Protein AF-A0A2H6N6T6-F1 (afdb_monomer)

Organism: NCBI:txid3147026

Radius of gyration: 21.43 Å; Cα contacts (8 Å, |Δi|>4): 288; chains: 1; bounding box: 44×94×44 Å

Nearest PDB structures (foldseek):
  3sc0-assembly1_A  TM=9.846E-01  e=3.128E-28  Homo sapiens
  3sby-assembly2_B  TM=9.585E-01  e=9.375E-25  Homo sapiens
  3sby-assembly1_A  TM=9.530E-01  e=3.076E-24  Homo sapiens
  5ujc-assembly1_A  TM=8.439E-01  e=5.105E-18  Caenorhabditis elegans
  8uc3-assembly1_B  TM=4.692E-01  e=3.533E-01  Streptomyces noursei ATCC 11455

Solvent-accessible surface area (backbone atoms only — not comparable to full-atom values): 12124 Å² total; per-residue (Å²): 132,90,82,87,78,90,82,78,81,80,79,76,80,73,76,84,71,79,52,74,62,57,52,48,52,53,49,51,51,48,58,54,39,76,76,28,56,84,29,24,40,51,76,32,67,34,43,46,36,61,48,33,74,80,46,60,79,95,69,45,72,96,63,59,43,39,20,37,30,30,39,34,30,38,39,70,53,18,53,68,53,37,40,52,55,40,63,76,75,50,86,76,61,92,89,53,61,70,65,61,53,42,51,51,52,58,54,47,53,53,50,68,77,38,69,94,48,69,68,51,77,45,50,57,86,40,62,41,98,86,71,43,58,74,58,64,56,60,56,45,34,24,56,25,23,61,18,27,61,50,39,63,91,77,45,83,86,68,90,66,78,90,61,90,68,79,61,48,55,35,30,79,90,48,44,72,53,54,45,72,47,32,39,45,32,26,79,87,42,69,44,87,81,68,76,82,48,78,33,58,85,78,129

Foldseek 3Di:
DDDDDDPPDPPPPPPDDDDPLSVVVVVLLVLLCVLPVQQQKDKFKDFLLLLQVVDDPVQRDPADRQWIKIWMKGFLSNCVRQQVVCVVPDDDDPVDDSVLVSLVVSVVVSCVSPVVFDKDKAWQPDADPVRHRNHDQQSNCQQSQQWPKDDPVNDPPDPPPPDDDHIATQGQVHGNRMGTTIMITGRPRGHPPDDTDGHDPRD

Mean predicted aligned error: 7.1 Å

Sequence (203 aa):
EYMGARLENYISHRTWRPSTMELHVVHLERKIQDLLENLGFEIYPFKVGWYNEVLPPTLHLRYSDDTLAFVVLSIPAMFDKAFKPFLKKQLLKKIHDPVDQCISYHLSLIRESLVDQKMDIMHDYEILPNRKPKFLAQTAAHVAGATYLYQRKDVHQDSWGEKKIYGVCIHPSYGGWFAIRALLLFPDVKVPFLLQKSPIDCV

Structure (mmCIF, N/CA/C/O backbone):
data_AF-A0A2H6N6T6-F1
#
_entry.id   AF-A0A2H6N6T6-F1
#
loop_
_atom_site.group_PDB
_atom_site.id
_atom_site.type_symbol
_atom_site.label_atom_id
_atom_site.label_alt_id
_atom_site.label_comp_id
_atom_site.label_asym_id
_atom_site.label_entity_id
_atom_site.label_seq_id
_atom_site.pdbx_PDB_ins_code
_atom_site.Cartn_x
_atom_site.Cartn_y
_atom_site.Cartn_z
_atom_site.occupancy
_atom_site.B_iso_or_equiv
_atom_site.auth_seq_id
_atom_site.auth_comp_id
_atom_site.auth_asym_id
_atom_site.auth_atom_id
_atom_site.pdbx_PDB_model_num
ATOM 1 N N . GLU A 1 1 ? -15.852 -67.941 -3.588 1.00 38.97 1 GLU A N 1
ATOM 2 C CA . GLU A 1 1 ? -14.806 -67.563 -2.619 1.00 38.97 1 GLU A CA 1
ATOM 3 C C . GLU A 1 1 ? -13.945 -66.466 -3.221 1.00 38.97 1 GLU A C 1
ATOM 5 O O . GLU A 1 1 ? -13.507 -66.659 -4.344 1.00 38.97 1 GLU A O 1
ATOM 10 N N . TYR A 1 2 ? -13.755 -65.369 -2.468 1.00 30.56 2 TYR A N 1
ATOM 11 C CA . TYR A 1 2 ? -12.800 -64.258 -2.676 1.00 30.56 2 TYR A CA 1
ATOM 12 C C . TYR A 1 2 ? -12.955 -63.429 -3.978 1.00 30.56 2 TYR A C 1
ATOM 14 O O . TYR A 1 2 ? -13.066 -63.974 -5.059 1.00 30.56 2 TYR A O 1
ATOM 22 N N . MET A 1 3 ? -12.921 -62.095 -4.020 1.00 34.94 3 MET A N 1
ATOM 23 C CA . MET A 1 3 ? -12.800 -61.012 -3.040 1.00 34.94 3 MET A CA 1
ATOM 24 C C . MET A 1 3 ? -12.983 -59.681 -3.816 1.00 34.94 3 MET A C 1
ATOM 26 O O . MET A 1 3 ? -12.646 -59.625 -4.996 1.00 34.94 3 MET A O 1
ATOM 30 N N . GLY A 1 4 ? -13.399 -58.601 -3.145 1.00 29.92 4 GLY A N 1
ATOM 31 C CA . GLY A 1 4 ? -13.273 -57.217 -3.639 1.00 29.92 4 GLY A CA 1
ATOM 32 C C . GLY A 1 4 ? -14.600 -56.575 -4.059 1.00 29.92 4 GLY A C 1
ATOM 33 O O . GLY A 1 4 ? -15.377 -57.169 -4.786 1.00 29.92 4 GLY A O 1
ATOM 34 N N . ALA A 1 5 ? -14.955 -55.356 -3.675 1.00 34.41 5 ALA A N 1
ATOM 35 C CA . ALA A 1 5 ? -14.370 -54.376 -2.771 1.00 34.41 5 ALA A CA 1
ATOM 36 C C . ALA A 1 5 ? -15.487 -53.346 -2.515 1.00 34.41 5 ALA A C 1
ATOM 38 O O . ALA A 1 5 ? -16.152 -52.899 -3.448 1.00 34.41 5 ALA A O 1
ATOM 39 N N . ARG A 1 6 ? -15.713 -53.007 -1.243 1.00 39.50 6 ARG A N 1
ATOM 40 C CA . ARG A 1 6 ? -16.630 -51.954 -0.784 1.00 39.50 6 ARG A CA 1
ATOM 41 C C . ARG A 1 6 ? -16.206 -50.600 -1.365 1.00 39.50 6 ARG A C 1
ATOM 43 O O . ARG A 1 6 ? -15.116 -50.128 -1.060 1.00 39.50 6 ARG A O 1
ATOM 50 N N . LEU A 1 7 ? -17.086 -49.963 -2.131 1.00 34.12 7 LEU A N 1
ATOM 51 C CA . LEU A 1 7 ? -17.031 -48.536 -2.456 1.00 34.12 7 LEU A CA 1
ATOM 52 C C . LEU A 1 7 ? -18.051 -47.812 -1.568 1.00 34.12 7 LEU A C 1
ATOM 54 O O . LEU A 1 7 ? -19.157 -47.487 -1.988 1.00 34.12 7 LEU A O 1
ATOM 58 N N . GLU A 1 8 ? -17.691 -47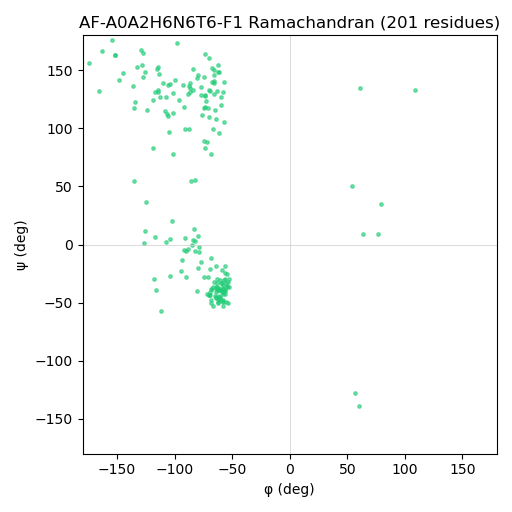.602 -0.302 1.00 33.84 8 GLU A N 1
ATOM 59 C CA . GLU A 1 8 ? -18.359 -46.605 0.537 1.00 33.84 8 GLU A CA 1
ATOM 60 C C . GLU A 1 8 ? -17.647 -45.267 0.298 1.00 33.84 8 GLU A C 1
ATOM 62 O O . GLU A 1 8 ? -16.553 -45.007 0.799 1.00 33.84 8 GLU A O 1
ATOM 67 N N . ASN A 1 9 ? -18.267 -44.441 -0.547 1.00 33.59 9 ASN A N 1
ATOM 68 C CA . ASN A 1 9 ? -17.878 -43.060 -0.802 1.00 33.59 9 ASN A CA 1
ATOM 69 C C . ASN A 1 9 ? -17.988 -42.239 0.492 1.00 33.59 9 ASN A C 1
ATOM 71 O O . ASN A 1 9 ? -19.050 -41.715 0.824 1.00 33.59 9 ASN A O 1
ATOM 75 N N . TYR A 1 10 ? -16.873 -42.085 1.205 1.00 33.44 10 TYR A N 1
ATOM 76 C CA . TYR A 1 10 ? -16.707 -41.060 2.232 1.00 33.44 10 TYR A CA 1
ATOM 77 C C . TYR A 1 10 ? -16.544 -39.691 1.561 1.00 33.44 10 TYR A C 1
ATOM 79 O O . TYR A 1 10 ? -15.438 -39.183 1.380 1.00 33.44 10 TYR A O 1
ATOM 87 N N . ILE A 1 11 ? -17.664 -39.061 1.206 1.00 40.03 11 ILE A N 1
ATOM 88 C CA . ILE A 1 11 ? -17.692 -37.617 0.969 1.00 40.03 11 ILE A CA 1
ATOM 89 C C . ILE A 1 11 ? -17.638 -36.945 2.343 1.00 40.03 11 ILE A C 1
ATOM 91 O O . ILE A 1 11 ? -18.649 -36.690 2.994 1.00 40.03 11 ILE A O 1
ATOM 95 N N . SER A 1 12 ? -16.417 -36.696 2.815 1.00 35.94 12 SER A N 1
ATOM 96 C CA . SER A 1 12 ? -16.163 -35.831 3.963 1.00 35.94 12 SER A CA 1
ATOM 97 C C . SER A 1 12 ? -16.412 -34.384 3.542 1.00 35.94 12 SER A C 1
ATOM 99 O O . SER A 1 12 ? -15.509 -33.676 3.097 1.00 35.94 12 SER A O 1
ATOM 101 N N . HIS A 1 13 ? -17.659 -33.931 3.671 1.00 38.81 13 HIS A N 1
ATOM 102 C CA . HIS A 1 13 ? -17.982 -32.509 3.698 1.00 38.81 13 HIS A CA 1
ATOM 103 C C . HIS A 1 13 ? -17.424 -31.901 4.993 1.00 38.81 13 HIS A C 1
ATOM 105 O O . HIS A 1 13 ? -18.148 -31.661 5.959 1.00 38.81 13 HIS A O 1
ATOM 111 N N . ARG A 1 14 ? -16.111 -31.646 5.034 1.00 39.22 14 ARG A N 1
ATOM 112 C CA . ARG A 1 14 ? -15.538 -30.720 6.013 1.00 39.22 14 ARG A CA 1
ATOM 113 C C . ARG A 1 14 ? -16.049 -29.328 5.672 1.00 39.22 14 ARG A C 1
ATOM 115 O O . ARG A 1 14 ? -15.523 -28.657 4.791 1.00 39.22 14 ARG A O 1
ATOM 122 N N . THR A 1 15 ? -17.075 -28.889 6.387 1.00 40.66 15 THR A N 1
ATOM 123 C CA . THR A 1 15 ? -17.428 -27.475 6.481 1.00 40.66 15 THR A CA 1
ATOM 124 C C . THR A 1 15 ? -16.207 -26.727 7.016 1.00 40.66 15 THR A C 1
ATOM 126 O O . THR A 1 15 ? -15.870 -26.862 8.195 1.00 40.66 15 THR A O 1
ATOM 129 N N . TRP A 1 16 ? -15.507 -25.996 6.149 1.00 45.41 16 TRP A N 1
ATOM 130 C CA . TRP A 1 16 ? -14.432 -25.095 6.549 1.00 45.41 16 TRP A CA 1
ATOM 131 C C . TRP A 1 16 ? -15.050 -23.998 7.418 1.00 45.41 16 TRP A C 1
ATOM 133 O O . TRP A 1 16 ? -15.830 -23.178 6.938 1.00 45.41 16 TRP A O 1
ATOM 143 N N . ARG A 1 17 ? -14.783 -24.045 8.726 1.00 50.00 17 ARG A N 1
ATOM 144 C CA . ARG A 1 17 ? -15.093 -22.942 9.634 1.00 50.00 17 ARG A CA 1
ATOM 145 C C . ARG A 1 17 ? -13.843 -22.069 9.699 1.00 50.00 17 ARG A C 1
ATOM 147 O O . ARG A 1 17 ? -12.813 -22.592 10.129 1.00 50.00 17 ARG A O 1
ATOM 154 N N . PRO A 1 18 ? -13.917 -20.794 9.286 1.00 60.38 18 PRO A N 1
ATOM 155 C CA . PRO A 1 18 ? -12.797 -19.883 9.435 1.00 60.38 18 PRO A CA 1
ATOM 156 C C . PRO A 1 18 ? -12.397 -19.805 10.908 1.00 60.38 18 PRO A C 1
ATOM 158 O O . PRO A 1 18 ? -13.253 -19.793 11.800 1.00 60.38 18 PRO A O 1
ATOM 161 N N . SER A 1 19 ? -11.098 -19.770 11.172 1.00 68.88 19 SER A N 1
ATOM 162 C CA . SER A 1 19 ? -10.588 -19.535 12.521 1.00 68.88 19 SER A CA 1
ATOM 163 C C . SER A 1 19 ? -11.008 -18.142 13.023 1.00 68.88 19 SER A C 1
ATOM 165 O O . SER A 1 19 ? -11.218 -17.221 12.233 1.00 68.88 19 SER A O 1
ATOM 167 N N . THR A 1 20 ? -11.093 -17.943 14.344 1.00 72.38 20 THR A N 1
ATOM 168 C CA . THR A 1 20 ? -11.395 -16.624 14.949 1.00 72.38 20 THR A CA 1
ATOM 169 C C . THR A 1 20 ? -10.450 -15.524 14.450 1.00 72.38 20 THR A C 1
ATOM 171 O O . THR A 1 20 ? -10.851 -14.375 14.293 1.00 72.38 20 THR A O 1
ATOM 174 N N . MET A 1 21 ? -9.201 -15.890 14.159 1.00 69.06 21 MET A N 1
ATOM 175 C CA . MET A 1 21 ? -8.177 -14.994 13.630 1.00 69.06 21 MET A CA 1
ATOM 176 C C . MET A 1 21 ? -8.465 -14.572 12.183 1.00 69.06 21 MET A C 1
ATOM 178 O O . MET A 1 21 ? -8.374 -13.390 11.873 1.00 69.06 21 MET A O 1
ATOM 182 N N . GLU A 1 22 ? -8.878 -15.496 11.310 1.00 74.69 22 GLU A N 1
ATOM 183 C CA . GLU A 1 22 ? -9.298 -15.163 9.938 1.00 74.69 22 GLU A CA 1
ATOM 184 C C . GLU A 1 22 ? -10.543 -14.267 9.937 1.00 74.69 22 GLU A C 1
ATOM 186 O O . GLU A 1 22 ? -10.606 -13.301 9.179 1.00 74.69 22 GLU A O 1
ATOM 191 N N . LEU A 1 23 ? -11.499 -14.522 10.838 1.00 81.12 23 LEU A N 1
ATOM 192 C CA . LEU A 1 23 ? -12.675 -13.662 11.013 1.00 81.12 23 LEU A CA 1
ATOM 193 C C . LEU A 1 23 ? -12.296 -12.251 11.478 1.00 81.12 23 LEU A C 1
ATOM 195 O O . LEU A 1 23 ? -12.896 -11.281 11.016 1.00 81.12 23 LEU A O 1
ATOM 199 N N . HIS A 1 24 ? -11.296 -12.123 12.356 1.00 86.81 24 HIS A N 1
ATOM 200 C CA . HIS A 1 24 ? -10.795 -10.823 12.811 1.00 86.81 24 HIS A CA 1
ATOM 201 C C . HIS A 1 24 ? -10.175 -10.016 11.667 1.00 86.81 24 HIS A C 1
ATOM 203 O O . HIS A 1 24 ? -10.490 -8.840 11.512 1.00 86.81 24 HIS A O 1
ATOM 209 N N . VAL A 1 25 ? -9.352 -10.647 10.824 1.00 86.56 25 VAL A N 1
ATOM 210 C CA . VAL A 1 25 ? -8.728 -9.990 9.660 1.00 86.56 25 VAL A CA 1
ATOM 211 C C . VAL A 1 25 ? -9.781 -9.516 8.665 1.00 86.56 25 VAL A C 1
ATOM 213 O O . VAL A 1 25 ? -9.745 -8.358 8.264 1.00 86.56 25 VAL A O 1
ATOM 216 N N . VAL A 1 26 ? -10.749 -10.372 8.323 1.00 90.75 26 VAL A N 1
ATOM 217 C CA . VAL A 1 26 ? -11.859 -10.016 7.421 1.00 90.75 26 VAL A CA 1
ATOM 218 C C . VAL A 1 26 ? -12.679 -8.859 7.993 1.00 90.75 26 VAL A C 1
ATOM 220 O O . VAL A 1 26 ? -13.102 -7.967 7.262 1.00 90.75 26 VAL A O 1
ATOM 223 N N . HIS A 1 27 ? -12.898 -8.842 9.309 1.00 92.25 27 HIS A N 1
ATOM 224 C CA . HIS A 1 27 ? -13.617 -7.755 9.966 1.00 92.25 27 HIS A CA 1
ATOM 225 C C . HIS A 1 27 ? -12.834 -6.439 9.965 1.00 92.25 27 HIS A C 1
ATOM 227 O O . HIS A 1 27 ? -13.429 -5.389 9.725 1.00 92.25 27 HIS A O 1
ATOM 233 N N . LEU A 1 28 ? -11.519 -6.482 10.202 1.00 94.44 28 LEU A N 1
ATOM 234 C CA . LEU A 1 28 ? -10.646 -5.311 10.088 1.00 94.44 28 LEU A CA 1
ATOM 235 C C . LEU A 1 28 ? -10.625 -4.773 8.661 1.00 94.44 28 LEU A C 1
ATOM 237 O O . LEU A 1 28 ? -10.855 -3.584 8.463 1.00 94.44 28 LEU A O 1
ATOM 241 N N . GLU A 1 29 ? -10.398 -5.645 7.681 1.00 95.44 29 GLU A N 1
ATOM 242 C CA . GLU A 1 29 ? -10.384 -5.287 6.265 1.00 95.44 29 GLU A CA 1
ATOM 243 C C . GLU A 1 29 ? -11.697 -4.615 5.863 1.00 95.44 29 GLU A C 1
ATOM 245 O O . GLU A 1 29 ? -11.669 -3.506 5.336 1.00 95.44 29 GLU A O 1
ATOM 250 N N . ARG A 1 30 ? -12.841 -5.220 6.209 1.00 95.44 30 ARG A N 1
ATOM 251 C CA . ARG A 1 30 ? -14.160 -4.652 5.915 1.00 95.44 30 ARG A CA 1
ATOM 252 C C . ARG A 1 30 ? -14.365 -3.293 6.577 1.00 95.44 30 ARG A C 1
ATOM 254 O O . ARG A 1 30 ? -14.785 -2.362 5.909 1.00 95.44 30 ARG A O 1
ATOM 261 N N . LYS A 1 31 ? -14.013 -3.134 7.857 1.00 95.56 31 LYS A N 1
ATOM 262 C CA . LYS A 1 31 ? -14.116 -1.831 8.538 1.00 95.56 31 LYS A CA 1
ATOM 263 C C . LYS A 1 31 ? -13.292 -0.742 7.849 1.00 95.56 31 LYS A C 1
ATOM 265 O O . LYS A 1 31 ? -13.741 0.397 7.761 1.00 95.56 31 LYS A O 1
ATOM 270 N N . ILE A 1 32 ? -12.084 -1.076 7.395 1.00 96.88 32 ILE A N 1
ATOM 271 C CA . ILE A 1 32 ? -11.224 -0.130 6.678 1.00 96.88 32 ILE A CA 1
ATOM 272 C C . ILE A 1 32 ? -11.822 0.170 5.295 1.00 96.88 32 ILE A C 1
ATOM 274 O O . ILE A 1 32 ? -11.878 1.334 4.904 1.00 96.88 32 ILE A O 1
ATOM 278 N N . GLN A 1 33 ? -12.298 -0.854 4.579 1.00 95.56 33 GLN A N 1
ATOM 279 C CA . GLN A 1 33 ? -12.955 -0.717 3.277 1.00 95.56 33 GLN A CA 1
ATOM 280 C C . GLN A 1 33 ? -14.195 0.171 3.363 1.00 95.56 33 GLN A C 1
ATOM 282 O O . GLN A 1 33 ? -14.267 1.130 2.606 1.00 95.56 33 GLN A O 1
ATOM 287 N N . ASP A 1 34 ? -15.095 -0.051 4.322 1.00 94.88 34 ASP A N 1
ATOM 288 C CA . ASP A 1 34 ? -16.335 0.721 4.493 1.00 94.88 34 ASP A CA 1
ATOM 289 C C . ASP A 1 34 ? -16.069 2.237 4.630 1.00 94.88 34 ASP A C 1
ATOM 291 O O . ASP A 1 34 ? -16.850 3.071 4.166 1.00 94.88 34 ASP A O 1
ATOM 295 N N . LEU A 1 35 ? -14.941 2.617 5.241 1.00 95.06 35 LEU A N 1
ATOM 296 C CA . LEU A 1 35 ? -14.533 4.018 5.397 1.00 95.06 35 LEU A CA 1
ATOM 297 C C . LEU A 1 35 ? -13.905 4.625 4.137 1.00 95.06 35 LEU A C 1
ATOM 299 O O . LEU A 1 35 ? -13.835 5.850 4.023 1.00 95.06 35 LEU A O 1
ATOM 303 N N . LEU A 1 36 ? -13.419 3.795 3.217 1.00 94.12 36 LEU A N 1
ATOM 304 C CA . LEU A 1 36 ? -12.534 4.184 2.120 1.00 94.12 36 LEU A CA 1
ATOM 305 C C . LEU A 1 36 ? -13.118 3.943 0.719 1.00 94.12 36 LEU A C 1
ATOM 307 O O . LEU A 1 36 ? -12.790 4.689 -0.208 1.00 94.12 36 LEU A O 1
ATOM 311 N N . GLU A 1 37 ? -13.989 2.949 0.545 1.00 84.56 37 GLU A N 1
ATOM 312 C CA . GLU A 1 37 ? -14.448 2.446 -0.759 1.00 84.56 37 GLU A CA 1
ATOM 313 C C . GLU A 1 37 ? -15.105 3.540 -1.616 1.00 84.56 37 GLU A C 1
ATOM 315 O O . GLU A 1 37 ? 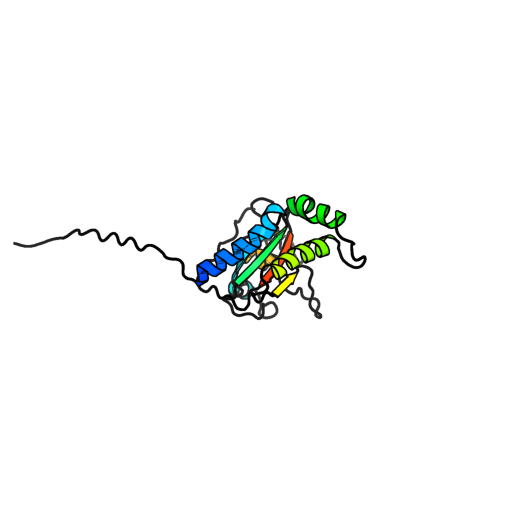-14.827 3.697 -2.807 1.00 84.56 37 GLU A O 1
ATOM 320 N N . ASN A 1 38 ? -15.906 4.398 -0.985 1.00 93.69 38 ASN A N 1
ATOM 321 C CA . ASN A 1 38 ? -16.638 5.463 -1.663 1.00 93.69 38 ASN A CA 1
ATOM 322 C C . ASN A 1 38 ? -15.798 6.727 -1.859 1.00 93.69 38 ASN A C 1
ATOM 324 O O . ASN A 1 38 ? -16.266 7.696 -2.455 1.00 93.69 38 ASN A O 1
ATOM 328 N N . LEU A 1 39 ? -14.550 6.717 -1.396 1.00 97.31 39 LEU A N 1
ATOM 329 C CA . LEU A 1 39 ? -13.634 7.849 -1.430 1.00 97.31 39 LEU A CA 1
ATOM 330 C C . LEU A 1 39 ? -12.512 7.678 -2.457 1.00 97.31 39 LEU A C 1
ATOM 332 O O . LEU A 1 39 ? -11.680 8.567 -2.575 1.00 97.31 39 LEU A O 1
ATOM 336 N N . GLY A 1 40 ? -12.500 6.588 -3.231 1.00 97.88 40 GLY A N 1
ATOM 337 C CA . GLY A 1 40 ? -11.481 6.353 -4.257 1.00 97.88 40 GLY A CA 1
ATOM 338 C C . GLY A 1 40 ? -10.161 5.830 -3.694 1.00 97.88 40 GLY A C 1
ATOM 339 O O . GLY A 1 40 ? -9.095 6.153 -4.218 1.00 97.88 40 GLY A O 1
ATOM 340 N N . PHE A 1 41 ? -10.229 5.020 -2.644 1.00 98.38 41 PHE A N 1
ATOM 341 C CA . PHE A 1 41 ? -9.083 4.291 -2.121 1.00 98.38 41 PHE A CA 1
ATOM 342 C C . PHE A 1 41 ? -9.273 2.790 -2.296 1.00 98.38 41 PHE A C 1
ATOM 344 O O . PHE A 1 41 ? -10.395 2.291 -2.285 1.00 98.38 41 PHE A O 1
ATOM 351 N N . GLU A 1 42 ? -8.158 2.082 -2.400 1.00 98.12 42 GLU A N 1
ATOM 352 C CA . GLU A 1 42 ? -8.109 0.625 -2.354 1.00 98.12 42 GLU A CA 1
ATOM 353 C C . GLU A 1 42 ? -7.113 0.194 -1.279 1.00 98.12 42 GLU A C 1
ATOM 355 O O . GLU A 1 42 ? -6.122 0.888 -1.023 1.00 98.12 42 GLU A O 1
ATOM 360 N N . ILE A 1 43 ? -7.375 -0.947 -0.642 1.00 98.19 43 ILE A N 1
ATOM 361 C CA . ILE A 1 43 ? -6.478 -1.536 0.351 1.00 98.19 43 ILE A CA 1
ATOM 362 C C . ILE A 1 43 ? -6.188 -2.986 -0.002 1.00 98.19 43 ILE A C 1
ATOM 364 O O . ILE A 1 43 ? -7.073 -3.700 -0.469 1.00 98.19 43 ILE A O 1
ATOM 368 N N . TYR A 1 44 ? -4.959 -3.423 0.261 1.00 98.00 44 TYR A N 1
ATOM 369 C CA . TYR A 1 44 ? -4.537 -4.794 -0.008 1.00 98.00 44 TYR A CA 1
ATOM 370 C C . TYR A 1 44 ? -3.763 -5.352 1.193 1.00 98.00 44 TYR A C 1
ATOM 372 O O . TYR A 1 44 ? -2.772 -4.735 1.608 1.00 98.00 44 TYR A O 1
ATOM 380 N N . PRO A 1 45 ? -4.202 -6.480 1.786 1.00 97.94 45 PRO A N 1
ATOM 381 C CA . PRO A 1 45 ? -3.523 -7.083 2.924 1.00 97.94 45 PRO A CA 1
ATOM 382 C C . PRO A 1 45 ? -2.237 -7.796 2.497 1.00 97.94 45 PRO A C 1
ATOM 384 O O . PRO A 1 45 ? -2.180 -8.449 1.455 1.00 97.94 45 PRO A O 1
ATOM 387 N N . PHE A 1 46 ? -1.215 -7.738 3.345 1.00 98.25 46 PHE A N 1
ATOM 388 C CA . PHE A 1 46 ? 0.011 -8.513 3.193 1.00 98.25 46 PHE A CA 1
ATOM 389 C C . PHE A 1 46 ? 0.675 -8.806 4.541 1.00 98.25 46 PHE A C 1
ATOM 391 O O . PHE A 1 46 ? 0.380 -8.172 5.559 1.00 98.25 46 PHE A O 1
ATOM 398 N N . LYS A 1 47 ? 1.589 -9.780 4.546 1.00 98.44 47 LYS A N 1
ATOM 399 C CA . LYS A 1 47 ? 2.471 -10.048 5.686 1.00 98.44 47 LYS A CA 1
ATOM 400 C C . LYS A 1 47 ? 3.721 -9.189 5.622 1.00 98.44 47 LYS A C 1
ATOM 402 O O . LYS A 1 47 ? 4.361 -9.118 4.573 1.00 98.44 47 LYS A O 1
ATOM 407 N N . VAL A 1 48 ? 4.159 -8.657 6.761 1.00 98.75 48 VAL A N 1
ATOM 408 C CA . VAL A 1 48 ? 5.460 -7.970 6.854 1.00 98.75 48 VAL A CA 1
ATOM 409 C C . VAL A 1 48 ? 6.613 -8.855 6.355 1.00 98.75 48 VAL A C 1
ATOM 411 O O . VAL A 1 48 ? 7.509 -8.353 5.676 1.00 98.75 48 VAL A O 1
ATOM 414 N N . GLY A 1 49 ? 6.556 -10.166 6.606 1.00 98.62 49 GLY A N 1
ATOM 415 C CA . GLY A 1 49 ? 7.554 -11.130 6.140 1.00 98.62 49 GLY A CA 1
ATOM 416 C C . GLY A 1 49 ? 7.756 -11.105 4.624 1.00 98.62 49 GLY A C 1
ATOM 417 O O . GLY A 1 49 ? 8.894 -11.053 4.173 1.00 98.62 49 GLY A O 1
ATOM 418 N N . TRP A 1 50 ? 6.679 -11.018 3.834 1.00 98.75 50 TRP A N 1
ATOM 419 C CA . TRP A 1 50 ? 6.772 -10.972 2.366 1.00 98.75 50 TRP A CA 1
ATOM 420 C C . TRP A 1 50 ? 7.494 -9.721 1.865 1.00 98.75 50 TRP A C 1
ATOM 422 O O . TRP A 1 50 ? 8.242 -9.771 0.893 1.00 98.75 50 TRP A O 1
ATOM 432 N N . TYR A 1 51 ? 7.283 -8.588 2.535 1.00 98.81 51 TYR A N 1
ATOM 433 C CA . TYR A 1 51 ? 7.985 -7.345 2.226 1.00 98.81 51 TYR A CA 1
ATOM 434 C C . TYR A 1 51 ? 9.469 -7.425 2.614 1.00 98.81 51 TYR A C 1
ATOM 436 O O . TYR A 1 51 ? 10.332 -7.001 1.846 1.00 98.81 51 TYR A O 1
ATOM 444 N N . ASN A 1 52 ? 9.776 -7.972 3.793 1.00 98.62 52 ASN A N 1
ATOM 445 C CA . ASN A 1 52 ? 11.151 -8.092 4.276 1.00 98.62 52 ASN A CA 1
ATOM 446 C C . ASN A 1 52 ? 11.969 -9.093 3.442 1.00 98.62 52 ASN A C 1
ATOM 448 O O . ASN A 1 52 ? 13.134 -8.829 3.157 1.00 98.62 52 ASN A O 1
ATOM 452 N N . GLU A 1 53 ? 11.369 -10.203 3.009 1.00 98.44 53 GLU A N 1
ATOM 453 C CA . GLU A 1 53 ? 12.034 -11.268 2.245 1.00 98.44 53 GLU A CA 1
ATOM 454 C C . GLU A 1 53 ? 12.657 -10.766 0.934 1.00 98.44 53 GLU A C 1
ATOM 456 O O . GLU A 1 53 ? 13.742 -11.198 0.549 1.00 98.44 53 GLU A O 1
ATOM 461 N N . VAL A 1 54 ? 12.017 -9.799 0.272 1.00 97.81 54 VAL A N 1
ATOM 462 C CA . VAL A 1 54 ? 12.479 -9.256 -1.017 1.00 97.81 54 VAL A CA 1
ATOM 463 C C . VAL A 1 54 ? 13.414 -8.049 -0.878 1.00 97.81 54 VAL A C 1
ATOM 465 O O . VAL A 1 54 ? 13.779 -7.432 -1.883 1.00 97.81 54 VAL A O 1
ATOM 468 N N . LEU A 1 55 ? 13.804 -7.685 0.348 1.00 97.44 55 LEU A N 1
ATOM 469 C CA . LEU A 1 55 ? 14.599 -6.493 0.644 1.00 97.44 55 LEU A CA 1
ATOM 470 C C . LEU A 1 55 ? 15.838 -6.792 1.495 1.00 97.44 55 LEU A C 1
ATOM 472 O O . LEU A 1 55 ? 15.858 -7.728 2.292 1.00 97.44 55 LEU A O 1
ATOM 476 N N . PRO A 1 56 ? 16.887 -5.954 1.394 1.00 96.69 56 PRO A N 1
ATOM 477 C CA . PRO A 1 56 ? 18.030 -6.061 2.288 1.00 96.69 56 PRO A CA 1
ATOM 478 C C . PRO A 1 56 ? 17.642 -5.683 3.732 1.00 96.69 56 PRO A C 1
ATOM 480 O O . PRO A 1 56 ? 16.819 -4.779 3.919 1.00 96.69 56 PRO A O 1
ATOM 483 N N . PRO A 1 57 ? 18.328 -6.228 4.759 1.00 95.94 57 PRO A N 1
ATOM 484 C CA . PRO A 1 57 ? 18.016 -5.978 6.173 1.00 95.94 57 PRO A CA 1
ATOM 485 C C . PRO A 1 57 ? 17.929 -4.502 6.578 1.00 95.94 57 PRO A C 1
ATOM 487 O O . PRO A 1 57 ? 17.176 -4.124 7.470 1.00 95.94 57 PRO A O 1
ATOM 490 N N . THR A 1 58 ? 18.675 -3.624 5.899 1.00 94.69 58 THR A N 1
ATOM 491 C CA . THR A 1 58 ? 18.653 -2.176 6.180 1.00 94.69 58 THR A CA 1
ATOM 492 C C . THR A 1 58 ? 17.338 -1.476 5.818 1.00 94.69 58 THR A C 1
ATOM 494 O O . THR A 1 58 ? 17.174 -0.309 6.175 1.00 94.69 58 THR A O 1
ATOM 497 N N . LEU A 1 59 ? 16.445 -2.152 5.091 1.00 95.62 59 LEU A N 1
ATOM 498 C CA . LEU A 1 59 ? 15.131 -1.666 4.662 1.00 95.62 59 LEU A CA 1
ATOM 499 C C . LEU A 1 59 ? 13.978 -2.493 5.251 1.00 95.62 59 LEU A C 1
ATOM 501 O O . LEU A 1 59 ? 12.826 -2.269 4.882 1.00 95.62 59 LEU A O 1
ATOM 505 N N . HIS A 1 60 ? 14.279 -3.436 6.150 1.00 97.69 60 HIS A N 1
ATOM 506 C CA . HIS A 1 60 ? 13.267 -4.255 6.808 1.00 97.69 60 HIS A CA 1
ATOM 507 C C . HIS A 1 60 ? 12.392 -3.423 7.741 1.00 97.69 60 HIS A C 1
ATOM 509 O O . HIS A 1 60 ? 12.869 -2.574 8.503 1.00 97.69 60 HIS A O 1
ATOM 515 N N . LEU A 1 61 ? 11.101 -3.733 7.726 1.00 97.81 61 LEU A N 1
ATOM 516 C CA . LEU A 1 61 ? 10.158 -3.296 8.741 1.00 97.81 61 LEU A CA 1
ATOM 517 C C . LEU A 1 61 ? 10.422 -4.107 10.012 1.00 97.81 61 LEU A C 1
ATOM 519 O O . LEU A 1 61 ? 10.456 -5.336 9.983 1.00 97.81 61 LEU A O 1
ATOM 523 N N . ARG A 1 62 ? 10.604 -3.418 11.143 1.00 96.62 62 ARG A N 1
ATOM 524 C CA . ARG A 1 62 ? 10.964 -4.031 12.434 1.00 96.62 62 ARG A CA 1
ATOM 525 C C . ARG A 1 62 ? 9.746 -4.593 13.173 1.00 96.62 62 ARG A C 1
ATOM 527 O O . ARG A 1 62 ? 9.481 -4.224 14.314 1.00 96.62 62 ARG A O 1
ATOM 534 N N . TYR A 1 63 ? 9.013 -5.476 12.507 1.00 98.12 63 TYR A N 1
ATOM 535 C CA . TYR A 1 63 ? 7.882 -6.220 13.057 1.00 98.12 63 TYR A CA 1
ATOM 536 C C . TYR A 1 63 ? 8.091 -7.717 12.806 1.00 98.12 63 TYR A C 1
ATOM 538 O O . TYR A 1 63 ? 8.939 -8.106 12.009 1.00 98.12 63 TYR A O 1
ATOM 546 N N . SER A 1 64 ? 7.327 -8.564 13.496 1.00 97.88 64 SER A N 1
ATOM 547 C CA . SER A 1 64 ? 7.335 -10.013 13.241 1.00 97.88 64 SER A CA 1
ATOM 548 C C . SER A 1 64 ? 6.787 -10.317 11.842 1.00 97.88 64 SER A C 1
ATOM 550 O O . SER A 1 64 ? 5.862 -9.637 11.399 1.00 97.88 64 SER A O 1
ATOM 552 N N . ASP A 1 65 ? 7.308 -11.349 11.182 1.00 98.19 65 ASP A N 1
ATOM 553 C CA . ASP A 1 65 ? 6.960 -11.687 9.795 1.00 98.19 65 ASP A CA 1
ATOM 554 C C . ASP A 1 65 ? 5.459 -11.898 9.568 1.00 98.19 65 ASP A C 1
ATOM 556 O O . ASP A 1 65 ? 4.911 -11.411 8.582 1.00 98.19 65 ASP A O 1
ATOM 560 N N . ASP A 1 66 ? 4.763 -12.527 10.515 1.00 98.06 66 ASP A N 1
ATOM 561 C CA . ASP A 1 66 ? 3.318 -12.760 10.427 1.00 98.06 66 ASP A CA 1
ATOM 562 C C . ASP A 1 66 ? 2.468 -11.540 10.802 1.00 98.06 66 ASP A C 1
ATOM 564 O O . ASP A 1 66 ? 1.251 -11.656 10.918 1.00 98.06 66 ASP A O 1
ATOM 568 N N . THR A 1 67 ? 3.068 -10.371 11.024 1.00 98.44 67 THR A N 1
ATOM 569 C CA . THR A 1 67 ? 2.318 -9.141 11.309 1.00 98.44 67 THR A CA 1
ATOM 570 C C . THR A 1 67 ? 1.495 -8.731 10.090 1.00 98.44 67 THR A C 1
ATOM 572 O O . THR A 1 67 ? 2.035 -8.622 8.986 1.00 98.44 67 THR A O 1
ATOM 575 N N . LEU A 1 68 ? 0.203 -8.473 10.307 1.00 98.44 68 LEU A N 1
ATOM 576 C CA . LEU A 1 68 ? -0.697 -7.956 9.280 1.00 98.44 68 LEU A CA 1
ATOM 577 C C . LEU A 1 68 ? -0.358 -6.503 8.941 1.00 98.44 68 LEU A C 1
ATOM 579 O O . LEU A 1 68 ? -0.235 -5.649 9.826 1.00 98.44 68 LEU A O 1
ATOM 583 N N . ALA A 1 69 ? -0.290 -6.216 7.647 1.00 98.62 69 ALA A N 1
ATOM 584 C CA . ALA A 1 69 ? -0.264 -4.868 7.120 1.00 98.62 69 ALA A CA 1
ATOM 585 C C . ALA A 1 69 ? -1.255 -4.723 5.959 1.00 98.62 69 ALA A C 1
ATOM 587 O O . ALA A 1 69 ? -1.540 -5.686 5.251 1.00 98.62 69 ALA A O 1
ATOM 588 N N . PHE A 1 70 ? -1.754 -3.509 5.745 1.00 98.62 70 PHE A N 1
ATOM 589 C CA . PHE A 1 70 ? -2.476 -3.126 4.535 1.00 98.62 70 PHE A CA 1
ATOM 590 C C . PHE A 1 70 ? -1.696 -2.035 3.820 1.00 98.62 70 PHE A C 1
ATOM 592 O O . PHE A 1 70 ? -1.314 -1.043 4.442 1.00 98.62 70 PHE A O 1
ATOM 599 N N . VAL A 1 71 ? -1.481 -2.194 2.518 1.00 98.75 71 VAL A N 1
ATOM 600 C CA . VAL A 1 71 ? -1.046 -1.084 1.665 1.00 98.75 71 VAL A CA 1
ATOM 601 C C . VAL A 1 71 ? -2.279 -0.329 1.181 1.00 98.75 71 VAL A C 1
ATOM 603 O O . VAL A 1 71 ? -3.261 -0.949 0.779 1.00 98.75 71 VAL A O 1
ATOM 606 N N . VAL A 1 72 ? -2.237 1.000 1.245 1.00 98.69 72 VAL A N 1
ATOM 607 C CA . VAL A 1 72 ? -3.327 1.889 0.823 1.00 98.69 72 VAL A CA 1
ATOM 608 C C . VAL A 1 72 ? -2.940 2.573 -0.479 1.00 98.69 72 VAL A C 1
ATOM 610 O O . VAL A 1 72 ? -1.882 3.203 -0.561 1.00 98.69 72 VAL A O 1
ATOM 613 N N . LEU A 1 73 ? -3.803 2.482 -1.485 1.00 98.69 73 LEU A N 1
ATOM 614 C CA . LEU A 1 73 ? -3.674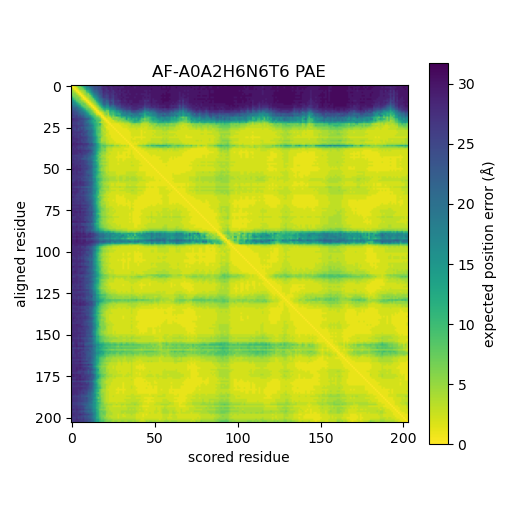 3.162 -2.770 1.00 98.69 73 LEU A CA 1
ATOM 615 C C . LEU A 1 73 ? -4.787 4.202 -2.912 1.00 98.69 73 LEU A C 1
ATOM 617 O O . LEU A 1 73 ? -5.907 3.988 -2.458 1.00 98.69 73 LEU A O 1
ATOM 621 N N . SER A 1 74 ? -4.500 5.312 -3.590 1.00 98.56 74 SER A N 1
ATOM 622 C CA . SER A 1 74 ? -5.523 6.201 -4.145 1.00 98.56 74 SER A CA 1
ATOM 623 C C . SER A 1 74 ? -5.660 5.955 -5.642 1.00 98.56 74 SER A C 1
ATOM 625 O O . SER A 1 74 ? -4.657 6.019 -6.358 1.00 98.56 74 SER A O 1
ATOM 627 N N . ILE A 1 75 ? -6.886 5.770 -6.110 1.00 98.44 75 ILE A N 1
ATOM 628 C CA . ILE A 1 75 ? -7.237 5.653 -7.533 1.00 98.44 75 ILE A CA 1
ATOM 629 C C . ILE A 1 75 ? -7.752 7.011 -8.057 1.00 98.44 75 ILE A C 1
ATOM 631 O O . ILE A 1 75 ? -7.943 7.929 -7.249 1.00 98.44 75 ILE A O 1
ATOM 635 N N . PRO A 1 76 ? -8.010 7.201 -9.370 1.00 98.50 76 PRO A N 1
ATOM 636 C CA . PRO A 1 76 ? -8.370 8.516 -9.918 1.00 98.50 76 PRO A CA 1
ATOM 637 C C . PRO A 1 76 ? -9.571 9.169 -9.222 1.00 98.50 76 PRO A C 1
ATOM 639 O O . PRO A 1 76 ? -9.581 10.378 -8.987 1.00 98.50 76 PRO A O 1
ATOM 642 N N . ALA A 1 77 ? -10.548 8.356 -8.807 1.00 98.31 77 ALA A N 1
ATOM 643 C CA . ALA A 1 77 ? -11.739 8.814 -8.099 1.00 98.31 77 ALA A CA 1
ATOM 644 C C . ALA A 1 77 ? -11.436 9.547 -6.776 1.00 98.31 77 ALA A C 1
ATOM 646 O O . ALA A 1 77 ? -12.265 10.343 -6.336 1.00 98.31 77 ALA A O 1
ATOM 647 N N . MET A 1 78 ? -10.266 9.333 -6.159 1.00 98.44 78 MET A N 1
ATOM 648 C CA . MET A 1 78 ? -9.874 9.994 -4.910 1.00 98.44 78 MET A CA 1
ATOM 649 C C . MET A 1 78 ? -9.873 11.512 -5.030 1.00 98.44 78 MET A C 1
ATOM 651 O O . MET A 1 78 ? -10.311 12.217 -4.119 1.00 98.44 78 MET A O 1
ATOM 655 N N . PHE A 1 79 ? -9.449 12.029 -6.183 1.00 97.94 79 PHE A N 1
ATOM 656 C CA . PHE A 1 79 ? -9.381 13.466 -6.398 1.00 97.94 79 PHE A CA 1
ATOM 657 C C . PHE A 1 79 ? -10.763 14.128 -6.271 1.00 97.94 79 PHE A C 1
ATOM 659 O O . PHE A 1 79 ? -10.927 15.139 -5.586 1.00 97.94 79 PHE A O 1
ATOM 666 N N . ASP A 1 80 ? -11.780 13.532 -6.891 1.00 97.75 80 ASP A N 1
ATOM 667 C CA . ASP A 1 80 ? -13.139 14.068 -6.874 1.00 97.75 80 ASP A CA 1
ATOM 668 C C . ASP A 1 80 ? -13.899 13.737 -5.592 1.00 97.75 80 ASP A C 1
ATOM 670 O O . ASP A 1 80 ? -14.637 14.583 -5.085 1.00 97.75 80 ASP A O 1
ATOM 674 N N . LYS A 1 81 ? -13.733 12.517 -5.073 1.00 98.06 81 LYS A N 1
ATOM 675 C CA . LYS A 1 8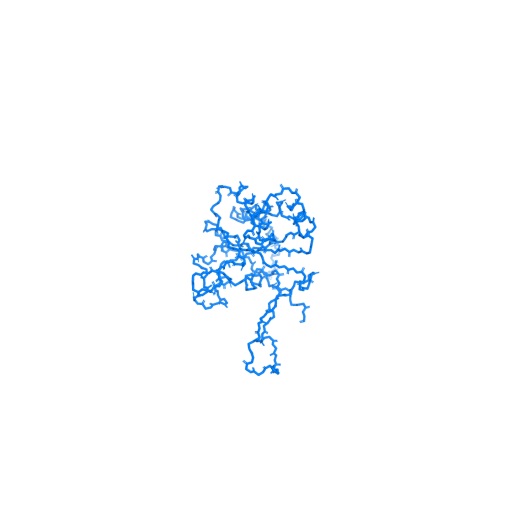1 ? -14.553 11.993 -3.974 1.00 98.06 81 LYS A CA 1
ATOM 676 C C . LYS A 1 81 ? -13.989 12.290 -2.586 1.00 98.06 81 LYS A C 1
ATOM 678 O O . LYS A 1 81 ? -14.770 12.429 -1.650 1.00 98.06 81 LYS A O 1
ATOM 683 N N . ALA A 1 82 ? -12.673 12.435 -2.448 1.00 97.31 82 ALA A N 1
ATOM 684 C CA . ALA A 1 82 ? -12.015 12.736 -1.176 1.00 97.31 82 ALA A CA 1
ATOM 685 C C . ALA A 1 82 ? -11.414 14.146 -1.173 1.00 97.31 82 ALA A C 1
ATOM 687 O O . ALA A 1 82 ? -11.796 14.997 -0.365 1.00 97.31 82 ALA A O 1
ATOM 688 N N . PHE A 1 83 ? -10.531 14.435 -2.132 1.00 97.44 83 PHE A N 1
ATOM 689 C CA . PHE A 1 83 ? -9.712 15.644 -2.107 1.00 97.44 83 PHE A CA 1
ATOM 690 C C . PHE A 1 83 ? -10.513 16.936 -2.320 1.00 97.44 83 PHE A C 1
ATOM 692 O O . PHE A 1 83 ? -10.426 17.858 -1.506 1.00 97.44 83 PHE A O 1
ATOM 699 N N . LYS A 1 84 ? -11.360 17.019 -3.355 1.00 96.19 84 LYS A N 1
ATOM 700 C CA . LYS A 1 84 ? -12.221 18.199 -3.573 1.00 96.19 84 LYS A CA 1
ATOM 701 C C . LYS A 1 84 ? -13.140 18.491 -2.369 1.00 96.19 84 LYS A C 1
ATOM 703 O O . LYS A 1 84 ? -13.199 19.652 -1.955 1.00 96.19 84 LYS A O 1
ATOM 708 N N . PRO A 1 85 ? -13.857 17.510 -1.781 1.00 95.94 85 PRO A N 1
ATOM 709 C CA . PRO A 1 85 ? -14.627 17.728 -0.556 1.00 95.94 85 PRO A CA 1
ATOM 710 C C . PRO A 1 85 ? -13.779 18.154 0.643 1.00 95.94 85 PRO A C 1
ATOM 712 O O . PRO A 1 85 ? -14.214 19.026 1.396 1.00 95.94 85 PRO A O 1
ATOM 715 N N . PHE A 1 86 ? -12.584 17.581 0.807 1.00 95.12 86 PHE A N 1
ATOM 716 C CA . PHE A 1 86 ? -11.645 17.957 1.863 1.00 95.12 86 PHE A CA 1
ATOM 717 C C . PHE A 1 86 ? -11.280 19.445 1.778 1.00 95.12 86 PHE A C 1
ATOM 719 O O . PHE A 1 86 ? -11.459 20.171 2.756 1.00 95.12 86 PHE A O 1
ATOM 726 N N . LEU A 1 87 ? -10.902 19.933 0.590 1.00 93.12 87 LEU A N 1
ATOM 727 C CA . LEU A 1 87 ? -10.564 21.345 0.360 1.00 93.12 87 LEU A CA 1
ATOM 728 C C . LEU A 1 87 ? -11.704 22.318 0.689 1.00 93.12 87 LEU A C 1
ATOM 730 O O . LEU A 1 87 ? -11.453 23.441 1.112 1.00 93.12 87 LEU A O 1
ATOM 734 N N . LYS A 1 88 ? -12.960 21.906 0.485 1.00 91.19 88 LYS A N 1
ATOM 735 C CA . LYS A 1 88 ? -14.131 22.748 0.778 1.00 91.19 88 LYS A CA 1
ATOM 736 C C . LYS A 1 88 ? -14.428 22.865 2.271 1.00 91.19 88 LYS A C 1
ATOM 738 O O . LYS A 1 88 ? -15.059 23.834 2.681 1.00 91.19 88 LYS A O 1
ATOM 743 N N . LYS A 1 89 ? -14.058 21.854 3.061 1.00 87.50 89 LYS A N 1
ATOM 744 C CA . LYS A 1 89 ? -14.455 21.727 4.471 1.00 87.50 89 LYS A CA 1
ATOM 745 C C . LYS A 1 89 ? -13.340 22.077 5.449 1.00 87.50 89 LYS A C 1
ATOM 747 O O . LYS A 1 89 ? -13.639 22.453 6.576 1.00 87.50 89 LYS A O 1
ATOM 752 N N . GLN A 1 90 ? -12.084 21.911 5.048 1.00 77.69 90 GLN A N 1
ATOM 753 C CA . GLN A 1 90 ? -10.946 21.974 5.957 1.00 77.69 90 GLN A CA 1
ATOM 754 C C . GLN A 1 90 ? -10.100 23.219 5.718 1.00 77.69 90 GLN A C 1
ATOM 756 O O . GLN A 1 90 ? -9.812 23.594 4.582 1.00 77.69 90 GLN A O 1
ATOM 761 N N . LEU A 1 91 ? -9.655 23.842 6.811 1.00 76.12 91 LEU A N 1
ATOM 762 C CA . LEU A 1 91 ? -8.661 24.903 6.738 1.00 76.12 91 LEU A CA 1
ATOM 763 C C . LEU A 1 91 ? -7.289 24.269 6.493 1.00 76.12 91 LEU A C 1
ATOM 765 O O . LEU A 1 91 ? -6.739 23.598 7.366 1.00 76.12 91 LEU A O 1
ATOM 769 N N . LEU A 1 92 ? -6.735 24.489 5.302 1.00 77.62 92 LEU A N 1
ATOM 770 C CA . LEU A 1 92 ? -5.417 23.973 4.953 1.00 77.62 92 LEU A CA 1
ATOM 771 C C . LEU A 1 92 ? -4.331 24.577 5.843 1.00 77.62 92 LEU A C 1
ATOM 773 O O . LEU A 1 92 ? -4.211 25.799 5.980 1.00 77.62 92 LEU A O 1
ATOM 777 N N . LYS A 1 93 ? -3.459 23.720 6.375 1.00 76.44 93 LYS A N 1
ATOM 778 C CA . LYS A 1 93 ? -2.202 24.174 6.966 1.00 76.44 93 LYS A CA 1
ATOM 779 C C . LYS A 1 93 ? -1.271 24.573 5.822 1.00 76.44 93 LYS A C 1
ATOM 781 O O . LYS A 1 93 ? -0.905 23.730 5.010 1.00 76.44 93 LYS A O 1
ATOM 786 N N . LYS A 1 94 ? -0.863 25.847 5.775 1.00 71.19 94 LYS A N 1
ATOM 787 C CA . LYS A 1 94 ? -0.044 26.430 4.686 1.00 71.19 94 LYS A CA 1
ATOM 788 C C . LYS A 1 94 ? 1.294 25.722 4.419 1.00 71.19 94 LYS A C 1
ATOM 790 O O . LYS A 1 94 ? 1.884 25.946 3.373 1.00 71.19 94 LYS A O 1
ATOM 795 N N . ILE A 1 95 ? 1.788 24.931 5.369 1.00 71.88 95 ILE A N 1
ATOM 796 C CA . ILE A 1 95 ? 3.136 24.341 5.341 1.00 71.88 95 ILE A CA 1
ATOM 797 C C . ILE A 1 95 ? 3.142 22.930 4.722 1.00 71.88 95 ILE A C 1
ATOM 799 O O . ILE A 1 95 ? 4.206 22.419 4.389 1.00 71.88 95 ILE A O 1
ATOM 803 N N . HIS A 1 96 ? 1.980 22.298 4.543 1.00 79.19 96 HIS A N 1
ATOM 804 C CA . HIS A 1 96 ? 1.895 20.912 4.081 1.00 79.19 96 HIS A CA 1
ATOM 805 C C . HIS A 1 96 ? 1.217 20.803 2.721 1.00 79.19 96 HIS A C 1
ATOM 807 O O . HIS A 1 96 ? 0.328 21.594 2.397 1.00 79.19 96 HIS A O 1
ATOM 813 N N . ASP A 1 97 ? 1.600 19.783 1.956 1.00 92.12 97 ASP A N 1
ATOM 814 C CA . ASP A 1 97 ? 0.926 19.446 0.710 1.00 92.12 97 ASP A CA 1
ATOM 815 C C . ASP A 1 97 ? -0.572 19.162 0.973 1.00 92.12 97 ASP A C 1
ATOM 817 O O . ASP A 1 97 ? -0.914 18.455 1.930 1.00 92.12 97 ASP A O 1
ATOM 821 N N . PRO A 1 98 ? -1.501 19.752 0.200 1.00 94.12 98 PRO A N 1
ATOM 822 C CA . PRO A 1 98 ? -2.928 19.548 0.421 1.00 94.12 98 PRO A CA 1
ATOM 823 C C . PRO A 1 98 ? -3.387 18.099 0.221 1.00 94.12 98 PRO A C 1
ATOM 825 O O . PRO A 1 98 ? -4.332 17.674 0.892 1.00 94.12 98 PRO A O 1
ATOM 828 N N . VAL A 1 99 ? -2.771 17.349 -0.699 1.00 96.06 99 VAL A N 1
ATOM 829 C CA . VAL A 1 99 ? -3.109 15.940 -0.933 1.00 96.06 99 VAL A CA 1
ATOM 830 C C . VAL A 1 99 ? -2.675 15.128 0.277 1.00 96.06 99 VAL A C 1
ATOM 832 O O . VAL A 1 99 ? -3.509 14.424 0.837 1.00 96.06 99 VAL A O 1
ATOM 835 N N . ASP A 1 100 ? -1.449 15.308 0.765 1.00 95.56 100 ASP A N 1
ATOM 836 C CA . ASP A 1 100 ? -0.958 14.624 1.971 1.00 95.56 100 ASP A CA 1
ATOM 837 C C . ASP A 1 100 ? -1.835 14.915 3.198 1.00 95.56 100 ASP A C 1
ATOM 839 O O . ASP A 1 100 ? -2.129 14.016 3.991 1.00 95.56 100 ASP A O 1
ATOM 843 N N . GLN A 1 101 ? -2.323 16.153 3.338 1.00 95.56 101 GLN A N 1
ATOM 844 C CA . GLN A 1 101 ? -3.277 16.521 4.390 1.00 95.56 101 GLN A CA 1
ATOM 845 C C . GLN A 1 101 ? -4.624 15.798 4.241 1.00 95.56 101 GLN A C 1
ATOM 847 O O . GLN A 1 101 ? -5.184 15.346 5.241 1.00 95.56 101 GLN A O 1
ATOM 852 N N . CYS A 1 102 ? -5.137 15.664 3.016 1.00 96.75 102 CYS A N 1
ATOM 853 C CA . CYS A 1 102 ? -6.360 14.914 2.735 1.00 96.75 102 CYS A CA 1
ATOM 854 C C . CYS A 1 102 ? -6.193 13.424 3.060 1.00 96.75 102 CYS A C 1
ATOM 856 O O . CYS A 1 102 ? -7.042 12.852 3.746 1.00 96.75 102 CYS A O 1
ATOM 858 N N . ILE A 1 103 ? -5.082 12.814 2.634 1.00 97.31 103 ILE A N 1
ATOM 859 C CA . ILE A 1 103 ? -4.741 11.426 2.966 1.00 97.31 103 ILE A CA 1
ATOM 860 C C . ILE A 1 103 ? -4.675 11.257 4.484 1.00 97.31 103 ILE A C 1
ATOM 862 O O . ILE A 1 103 ? -5.383 10.421 5.038 1.00 97.31 103 ILE A O 1
ATOM 866 N N . SER A 1 104 ? -3.893 12.098 5.164 1.00 96.19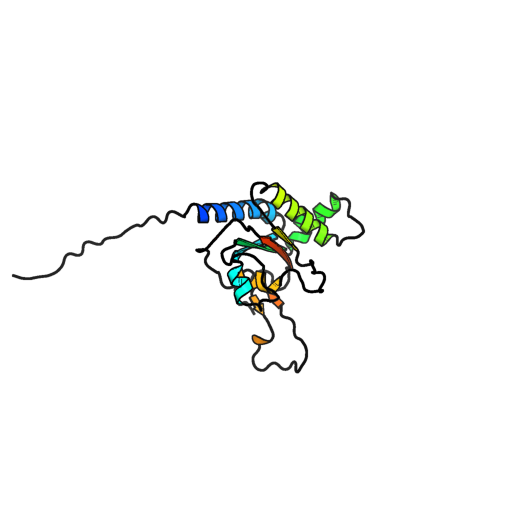 104 SER A N 1
ATOM 867 C CA . SER A 1 104 ? -3.726 12.051 6.620 1.00 96.19 104 SER A CA 1
ATOM 868 C C . SER A 1 104 ? -5.060 12.158 7.360 1.00 96.19 104 SER A C 1
ATOM 870 O O . SER A 1 104 ? -5.274 11.449 8.340 1.00 96.19 104 SER A O 1
ATOM 872 N N . TYR A 1 105 ? -5.967 13.017 6.886 1.00 95.94 105 TYR A N 1
ATOM 873 C CA . TYR A 1 105 ? -7.311 13.158 7.443 1.00 95.94 105 TYR A CA 1
ATOM 874 C C . TYR A 1 105 ? -8.125 11.867 7.313 1.00 95.94 105 TYR A C 1
ATOM 876 O O . TYR A 1 105 ? -8.677 11.386 8.296 1.00 95.94 105 TYR A O 1
ATOM 884 N N . HIS A 1 106 ? -8.175 11.256 6.129 1.00 97.38 106 HIS A N 1
ATOM 885 C CA . HIS A 1 106 ? -8.929 10.011 5.961 1.00 97.38 106 HIS A CA 1
ATOM 886 C C . HIS A 1 106 ? -8.315 8.847 6.745 1.00 97.38 106 HIS A C 1
ATOM 888 O O . HIS A 1 106 ? -9.046 8.051 7.333 1.00 97.38 106 HIS A O 1
ATOM 894 N N . LEU A 1 107 ? -6.984 8.778 6.839 1.00 97.44 107 LEU A N 1
ATOM 895 C CA . LEU A 1 107 ? -6.317 7.762 7.651 1.00 97.44 107 LEU A CA 1
ATOM 896 C C . LEU A 1 107 ? -6.489 7.995 9.165 1.00 97.44 107 LEU A C 1
ATOM 898 O O . LEU A 1 107 ? -6.504 7.025 9.927 1.00 97.44 107 LEU A O 1
ATOM 902 N N . SER A 1 108 ? -6.675 9.241 9.625 1.00 96.00 108 SER A N 1
ATOM 903 C CA . SER A 1 108 ? -6.997 9.512 11.034 1.00 96.00 108 SER A CA 1
ATOM 904 C C . SER A 1 108 ? -8.391 9.010 11.404 1.00 96.00 108 SER A C 1
ATOM 906 O O . SER A 1 108 ? -8.543 8.419 12.468 1.00 96.00 108 SER A O 1
ATOM 908 N N . LEU A 1 109 ? -9.374 9.132 10.505 1.00 95.88 109 LEU A N 1
ATOM 909 C CA . LEU A 1 109 ? -10.718 8.579 10.717 1.00 95.88 109 LEU A CA 1
ATOM 910 C C . LEU A 1 109 ? -10.697 7.050 10.865 1.00 95.88 109 LEU A C 1
ATOM 912 O O . LEU A 1 109 ? -11.404 6.498 11.707 1.00 95.88 109 LEU A O 1
ATOM 916 N N . ILE A 1 110 ? -9.841 6.356 10.105 1.00 96.38 110 ILE A N 1
ATOM 917 C CA . ILE A 1 110 ? -9.639 4.907 10.275 1.00 96.38 110 ILE A CA 1
ATOM 918 C C . ILE A 1 110 ? -9.095 4.614 11.673 1.00 96.38 110 ILE A C 1
ATOM 920 O O . ILE A 1 110 ? -9.639 3.756 12.369 1.00 96.38 110 ILE A O 1
ATOM 924 N N . ARG A 1 111 ? -8.067 5.351 12.115 1.00 96.25 111 ARG A N 1
ATOM 925 C CA . ARG A 1 111 ? -7.506 5.204 13.467 1.00 96.25 111 ARG A CA 1
ATOM 926 C C . ARG A 1 111 ? -8.552 5.440 14.554 1.00 96.25 111 ARG A C 1
ATOM 928 O O . ARG A 1 111 ? -8.608 4.672 15.506 1.00 96.25 111 ARG A O 1
ATOM 935 N N . GLU A 1 112 ? -9.391 6.457 14.398 1.00 95.75 112 GLU A N 1
ATOM 936 C CA . GLU A 1 112 ? -10.484 6.772 15.327 1.00 95.75 112 GLU A CA 1
ATOM 937 C C . GLU A 1 112 ? -11.571 5.683 15.350 1.00 95.75 112 GLU A C 1
ATOM 939 O O . GLU A 1 112 ? -12.148 5.403 16.397 1.00 95.75 112 GLU A O 1
ATOM 944 N N . SER A 1 113 ? -11.825 5.005 14.229 1.00 95.06 113 SER A N 1
ATOM 945 C CA . SER A 1 113 ? -12.789 3.893 14.163 1.00 95.06 113 SER A CA 1
ATOM 946 C C . SER A 1 113 ? -12.268 2.563 14.738 1.00 95.06 113 SER A C 1
ATOM 948 O O . SER A 1 113 ? -13.044 1.631 14.980 1.00 95.06 113 SER A O 1
ATOM 950 N N . LEU A 1 114 ? -10.950 2.467 14.942 1.00 94.75 114 LEU A N 1
ATOM 951 C CA . LEU A 1 114 ? -10.225 1.270 15.373 1.00 94.75 114 LEU A CA 1
ATOM 952 C C . LEU A 1 114 ? -9.398 1.537 16.642 1.00 94.75 114 LEU A C 1
ATOM 954 O O . LEU A 1 114 ? -8.314 0.985 16.792 1.00 94.75 114 LEU A O 1
ATOM 958 N N . VAL A 1 115 ? -9.903 2.360 17.567 1.00 92.62 115 VAL A N 1
ATOM 959 C CA . VAL A 1 115 ? -9.188 2.746 18.806 1.00 92.62 115 VAL A CA 1
ATOM 960 C C . VAL A 1 115 ? -8.747 1.565 19.674 1.00 92.62 115 VAL A C 1
ATOM 962 O O . VAL A 1 115 ? -7.712 1.646 20.329 1.00 92.62 115 VAL A O 1
ATOM 965 N N . ASP A 1 116 ? -9.484 0.453 19.634 1.00 92.38 116 ASP A N 1
ATOM 966 C CA . ASP A 1 116 ? -9.155 -0.772 20.375 1.00 92.38 116 ASP A CA 1
ATOM 967 C C . ASP A 1 116 ? -8.060 -1.612 19.696 1.00 92.38 116 ASP A C 1
ATOM 969 O O . ASP A 1 116 ? -7.689 -2.678 20.185 1.00 92.38 116 ASP A O 1
ATOM 973 N N . GLN A 1 117 ? -7.573 -1.190 18.527 1.00 94.31 117 GLN A N 1
ATOM 974 C CA . GLN A 1 117 ? -6.529 -1.873 17.776 1.00 94.31 117 GLN A CA 1
ATOM 975 C C . GLN A 1 117 ? -5.267 -1.021 17.766 1.00 94.31 117 GLN A C 1
ATOM 977 O O . GLN A 1 117 ? -5.264 0.133 17.332 1.00 94.31 117 GLN A O 1
ATOM 982 N N . LYS A 1 118 ? -4.148 -1.616 18.175 1.00 96.00 118 LYS A N 1
ATOM 983 C CA . LYS A 1 118 ? -2.846 -0.990 17.978 1.00 96.00 118 LYS A CA 1
ATOM 984 C C . LYS A 1 118 ? -2.563 -0.888 16.479 1.00 96.00 118 LYS A C 1
ATOM 986 O O . LYS A 1 118 ? -2.424 -1.912 15.810 1.00 96.00 118 LYS A O 1
ATOM 991 N N . MET A 1 119 ? -2.471 0.342 15.973 1.00 97.44 119 MET A N 1
ATOM 992 C CA . MET 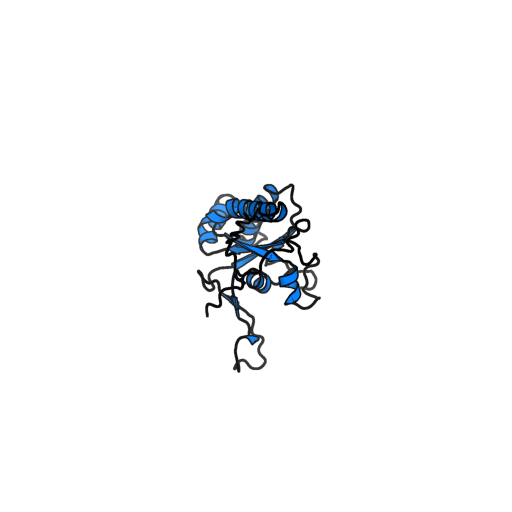A 1 119 ? -2.253 0.614 14.553 1.00 97.44 119 MET A CA 1
ATOM 993 C C . MET A 1 119 ? -1.189 1.693 14.317 1.00 97.44 119 MET A C 1
ATOM 995 O O . MET A 1 119 ? -1.376 2.878 14.636 1.00 97.44 119 MET A O 1
ATOM 999 N N . ASP A 1 120 ? -0.113 1.291 13.647 1.00 97.62 120 ASP A N 1
ATOM 1000 C CA . ASP A 1 120 ? 0.913 2.200 13.145 1.00 97.62 120 ASP A CA 1
ATOM 1001 C C . ASP A 1 120 ? 0.585 2.597 11.702 1.00 97.62 120 ASP A C 1
ATOM 1003 O O . ASP A 1 120 ? 0.197 1.761 10.889 1.00 97.62 120 ASP A O 1
ATOM 1007 N N . ILE A 1 121 ? 0.755 3.880 11.378 1.00 98.06 121 ILE A N 1
ATOM 1008 C CA . ILE A 1 121 ? 0.583 4.398 10.014 1.00 98.06 121 ILE A CA 1
ATOM 1009 C C . ILE A 1 121 ? 1.944 4.894 9.526 1.00 98.06 121 ILE A C 1
ATOM 1011 O O . ILE A 1 121 ? 2.649 5.602 10.253 1.00 98.06 121 ILE A O 1
ATOM 1015 N N . MET A 1 122 ? 2.316 4.515 8.306 1.00 98.00 122 MET A N 1
ATOM 1016 C CA . MET A 1 122 ? 3.498 5.024 7.611 1.00 98.00 122 MET A CA 1
ATOM 1017 C C . MET A 1 122 ? 3.071 5.600 6.265 1.00 98.00 122 MET A C 1
ATOM 1019 O O . MET A 1 122 ? 2.601 4.841 5.424 1.00 98.00 122 MET A O 1
ATOM 1023 N N . HIS A 1 123 ? 3.233 6.905 6.052 1.00 98.06 123 HIS A N 1
ATOM 1024 C CA . HIS A 1 123 ? 2.902 7.536 4.770 1.00 98.06 123 HIS A CA 1
ATOM 1025 C C . HIS A 1 123 ? 4.050 7.406 3.765 1.00 98.06 123 HIS A C 1
ATOM 1027 O O . HIS A 1 123 ? 5.220 7.334 4.151 1.00 98.06 123 HIS A O 1
ATOM 1033 N N . ASP A 1 124 ? 3.723 7.375 2.475 1.00 97.62 124 ASP A N 1
ATOM 1034 C CA . ASP A 1 124 ? 4.677 7.211 1.370 1.00 97.62 124 ASP A CA 1
ATOM 1035 C C . ASP A 1 124 ? 5.734 8.326 1.310 1.00 97.62 124 ASP A C 1
ATOM 1037 O O . ASP A 1 124 ? 6.884 8.074 0.946 1.00 97.62 124 ASP A O 1
ATOM 1041 N N . TYR A 1 125 ? 5.371 9.535 1.744 1.00 95.31 125 TYR A N 1
ATOM 1042 C CA . TYR A 1 125 ? 6.259 10.697 1.796 1.00 95.31 125 TYR A CA 1
ATOM 1043 C C . TYR A 1 125 ? 7.169 10.746 3.037 1.00 95.31 125 TYR A C 1
ATOM 1045 O O . TYR A 1 125 ? 8.009 11.643 3.149 1.00 95.31 125 TYR A O 1
ATOM 1053 N N . GLU A 1 126 ? 7.020 9.833 4.005 1.00 95.50 126 GLU A N 1
ATOM 1054 C CA . GLU A 1 126 ? 7.823 9.869 5.230 1.00 95.50 126 GLU A CA 1
ATOM 1055 C C . GLU A 1 126 ? 9.274 9.440 4.978 1.00 95.50 126 GLU A C 1
ATOM 1057 O O . GLU A 1 126 ? 9.570 8.320 4.550 1.00 95.50 126 GLU A O 1
ATOM 1062 N N . ILE A 1 127 ? 10.201 10.329 5.334 1.00 93.81 127 ILE A N 1
ATOM 1063 C CA . ILE A 1 127 ? 11.642 10.126 5.206 1.00 93.81 127 ILE A CA 1
ATOM 1064 C C . ILE A 1 127 ? 12.271 10.089 6.604 1.00 93.81 127 ILE A C 1
ATOM 1066 O O . ILE A 1 127 ? 12.034 10.957 7.444 1.00 93.81 127 ILE A O 1
ATOM 1070 N N . LEU A 1 128 ? 13.096 9.075 6.858 1.00 90.31 128 LEU A N 1
ATOM 1071 C CA . LEU A 1 128 ? 13.885 8.935 8.080 1.00 90.31 128 LEU A CA 1
ATOM 1072 C C . LEU A 1 128 ? 15.014 9.985 8.133 1.00 90.31 128 LEU A C 1
ATOM 1074 O O . LEU A 1 128 ? 15.456 10.467 7.089 1.00 90.31 128 LEU A O 1
ATOM 1078 N N . PRO A 1 129 ? 15.593 10.284 9.312 1.00 93.12 129 PRO A N 1
ATOM 1079 C CA . PRO A 1 129 ? 16.687 11.260 9.432 1.00 93.12 129 PRO A CA 1
ATOM 1080 C C . PRO A 1 129 ? 17.901 10.987 8.524 1.00 93.12 129 PRO A C 1
ATOM 1082 O O . PRO A 1 129 ? 18.610 11.906 8.129 1.00 93.12 129 PRO A O 1
ATOM 1085 N N . ASN A 1 130 ? 18.120 9.726 8.141 1.00 90.62 130 ASN A N 1
ATOM 1086 C CA . ASN A 1 130 ? 19.172 9.300 7.212 1.00 90.62 130 ASN A CA 1
ATOM 1087 C C . ASN A 1 130 ? 18.791 9.441 5.721 1.00 90.62 130 ASN A C 1
ATOM 1089 O O . ASN A 1 130 ? 19.465 8.870 4.864 1.00 90.62 130 ASN A O 1
ATOM 1093 N N . ARG A 1 131 ? 17.708 10.163 5.411 1.00 91.75 131 ARG A N 1
ATOM 1094 C CA . ARG A 1 131 ? 17.137 10.373 4.071 1.00 91.75 131 ARG A CA 1
ATOM 1095 C C . ARG A 1 131 ? 16.613 9.120 3.366 1.00 91.75 131 ARG A C 1
ATOM 1097 O O . ARG A 1 131 ? 16.265 9.192 2.189 1.00 91.75 131 ARG A O 1
ATOM 1104 N N . LYS A 1 132 ? 16.524 7.979 4.053 1.00 91.44 132 LYS A N 1
ATOM 1105 C CA . LYS A 1 132 ? 15.845 6.798 3.510 1.00 91.44 132 LYS A CA 1
ATOM 1106 C C . LYS A 1 132 ? 14.334 6.940 3.691 1.00 91.44 132 LYS A C 1
ATOM 1108 O O . LYS A 1 132 ? 13.911 7.452 4.728 1.00 91.44 132 LYS A O 1
ATOM 1113 N N . PRO A 1 133 ? 13.520 6.471 2.736 1.00 94.69 133 PRO A N 1
ATOM 1114 C CA . PRO A 1 133 ? 12.085 6.387 2.957 1.00 94.69 133 PRO A CA 1
ATOM 1115 C C . PRO A 1 133 ? 11.803 5.428 4.120 1.00 94.69 133 PRO A C 1
ATOM 1117 O O . PRO A 1 133 ? 12.552 4.471 4.345 1.00 94.69 133 PRO A O 1
ATOM 1120 N N . LYS A 1 134 ? 10.733 5.687 4.872 1.00 95.94 134 LYS A N 1
ATOM 1121 C CA . LYS A 1 134 ? 10.338 4.854 6.018 1.00 95.94 134 LYS A CA 1
ATOM 1122 C C . LYS A 1 134 ? 9.968 3.426 5.595 1.00 95.94 134 LYS A C 1
ATOM 1124 O O . LYS A 1 134 ? 10.196 2.493 6.358 1.00 95.94 134 LYS A O 1
ATOM 1129 N N . PHE A 1 135 ? 9.461 3.268 4.371 1.00 98.06 135 PHE A N 1
ATOM 1130 C CA . PHE A 1 135 ? 9.256 1.993 3.682 1.00 98.06 135 PHE A CA 1
ATOM 1131 C C . PHE A 1 135 ? 9.341 2.187 2.158 1.00 98.06 135 PHE A C 1
ATOM 1133 O O . PHE A 1 135 ? 9.231 3.306 1.660 1.00 98.06 135 PHE A O 1
ATOM 1140 N N . LEU A 1 136 ? 9.525 1.108 1.396 1.00 98.31 136 LEU A N 1
ATOM 1141 C CA . LEU A 1 136 ? 9.489 1.131 -0.066 1.00 98.31 136 LEU A CA 1
ATOM 1142 C C . LEU A 1 136 ? 8.070 0.860 -0.573 1.00 98.31 136 LEU A C 1
ATOM 1144 O O . LEU A 1 136 ? 7.638 -0.288 -0.673 1.00 98.31 136 LEU A O 1
ATOM 1148 N N . ALA A 1 137 ? 7.360 1.933 -0.921 1.00 98.56 137 ALA A N 1
ATOM 1149 C CA . ALA A 1 137 ? 5.954 1.888 -1.312 1.00 98.56 137 ALA A CA 1
ATOM 1150 C C . ALA A 1 137 ? 5.654 0.893 -2.441 1.00 98.56 137 ALA A C 1
ATOM 1152 O O . ALA A 1 137 ? 4.788 0.033 -2.294 1.00 98.56 137 ALA A O 1
ATOM 1153 N N . GLN A 1 138 ? 6.421 0.959 -3.529 1.00 98.75 138 GLN A N 1
ATOM 1154 C CA . GLN A 1 138 ? 6.257 0.079 -4.689 1.00 98.75 138 GLN A CA 1
ATOM 1155 C C . GLN A 1 138 ? 6.432 -1.405 -4.335 1.00 98.75 138 GLN A C 1
ATOM 1157 O O . GLN A 1 138 ? 5.674 -2.250 -4.804 1.00 98.75 138 GLN A O 1
ATOM 1162 N N . THR A 1 139 ? 7.394 -1.726 -3.464 1.00 98.69 139 THR A N 1
ATOM 1163 C CA . THR A 1 139 ? 7.610 -3.096 -2.986 1.00 98.69 139 THR A CA 1
ATOM 1164 C C . THR A 1 139 ? 6.416 -3.590 -2.180 1.00 98.69 139 THR A C 1
ATOM 1166 O O . THR A 1 139 ? 5.955 -4.702 -2.414 1.00 98.69 139 THR A O 1
ATOM 1169 N N . ALA A 1 140 ? 5.879 -2.764 -1.276 1.00 98.81 140 ALA A N 1
ATOM 1170 C CA . ALA A 1 140 ? 4.701 -3.129 -0.494 1.00 98.81 140 ALA A CA 1
ATOM 1171 C C . ALA A 1 140 ? 3.471 -3.386 -1.382 1.00 98.81 140 ALA A C 1
ATOM 1173 O O . ALA A 1 140 ? 2.795 -4.397 -1.209 1.00 98.81 140 ALA A O 1
ATOM 1174 N N . ALA A 1 141 ? 3.223 -2.527 -2.376 1.00 98.81 141 ALA A N 1
ATOM 1175 C CA . ALA A 1 141 ? 2.132 -2.722 -3.333 1.00 98.81 141 ALA A CA 1
ATOM 1176 C C . ALA A 1 141 ? 2.299 -3.999 -4.174 1.00 98.81 141 ALA A C 1
ATOM 1178 O O . ALA A 1 141 ? 1.319 -4.690 -4.446 1.00 98.81 141 ALA A O 1
ATOM 1179 N N . HIS A 1 142 ? 3.536 -4.346 -4.538 1.00 98.81 142 HIS A N 1
ATOM 1180 C CA . HIS A 1 142 ? 3.835 -5.571 -5.273 1.00 98.81 142 HIS A CA 1
ATOM 1181 C C . HIS A 1 142 ? 3.574 -6.835 -4.456 1.00 98.81 142 HIS A C 1
ATOM 1183 O O . HIS A 1 142 ? 2.830 -7.707 -4.896 1.00 98.81 142 HIS A O 1
ATOM 1189 N N . VAL A 1 143 ? 4.146 -6.936 -3.253 1.00 98.69 143 VAL A N 1
ATOM 1190 C CA . VAL A 1 143 ? 4.014 -8.152 -2.431 1.00 98.69 143 VAL A CA 1
ATOM 1191 C C . VAL A 1 143 ? 2.596 -8.356 -1.893 1.00 98.69 143 VAL A C 1
ATOM 1193 O O . VAL A 1 143 ? 2.242 -9.487 -1.568 1.00 98.69 143 VAL A O 1
ATOM 1196 N N . ALA A 1 144 ? 1.792 -7.288 -1.825 1.00 98.50 144 ALA A N 1
ATOM 1197 C CA . ALA A 1 144 ? 0.364 -7.342 -1.512 1.00 98.50 144 ALA A CA 1
ATOM 1198 C C . ALA A 1 144 ? -0.515 -7.772 -2.701 1.00 98.50 144 ALA A C 1
ATOM 1200 O O . ALA A 1 144 ? -1.722 -7.943 -2.541 1.00 98.50 144 ALA A O 1
ATOM 1201 N N . GLY A 1 145 ? 0.065 -7.921 -3.896 1.00 98.56 145 GLY A N 1
ATOM 1202 C CA . GLY A 1 145 ? -0.663 -8.284 -5.109 1.00 98.56 145 GLY A CA 1
ATOM 1203 C C . GLY A 1 145 ? -1.461 -7.140 -5.740 1.00 98.56 145 GLY A C 1
ATOM 1204 O O . GLY A 1 145 ? -2.221 -7.385 -6.671 1.00 98.56 145 GLY A O 1
ATOM 1205 N N . ALA A 1 146 ? -1.293 -5.901 -5.266 1.00 98.50 146 ALA A N 1
ATOM 1206 C CA . ALA A 1 146 ? -2.046 -4.745 -5.754 1.00 98.50 146 ALA A CA 1
ATOM 1207 C C . ALA A 1 146 ? -1.605 -4.319 -7.163 1.00 98.50 146 ALA A C 1
ATOM 1209 O O . ALA A 1 146 ? -2.417 -3.976 -8.018 1.00 98.50 146 ALA A O 1
ATOM 1210 N N . THR A 1 147 ? -0.292 -4.313 -7.407 1.00 98.69 147 THR A N 1
ATOM 1211 C CA . THR A 1 147 ? 0.298 -3.793 -8.650 1.00 98.69 147 THR A CA 1
ATOM 1212 C C . THR A 1 147 ? 1.563 -4.552 -8.999 1.00 98.69 147 THR A C 1
ATOM 1214 O O . THR A 1 14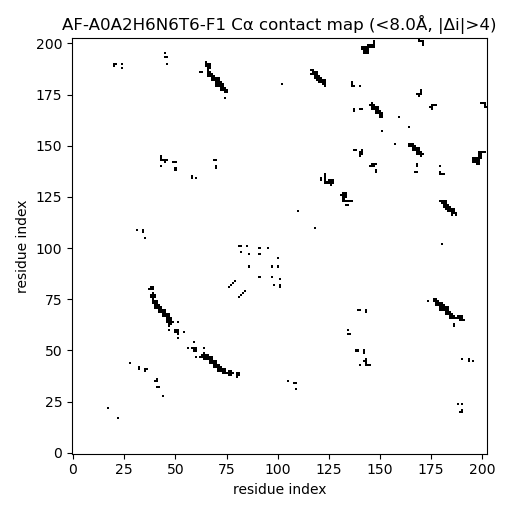7 ? 2.370 -4.820 -8.106 1.00 98.69 147 THR A O 1
ATOM 1217 N N . TYR A 1 148 ? 1.816 -4.823 -10.275 1.00 98.75 148 TYR A N 1
ATOM 1218 C CA . TYR A 1 148 ? 3.106 -5.385 -10.671 1.00 98.75 148 TYR A CA 1
ATOM 1219 C C . TYR A 1 148 ? 4.179 -4.290 -10.674 1.00 98.75 148 TYR A C 1
ATOM 1221 O O . TYR A 1 148 ? 3.918 -3.183 -11.135 1.00 98.75 148 TYR A O 1
ATOM 1229 N N . LEU A 1 149 ? 5.367 -4.577 -10.129 1.00 98.69 149 LEU A N 1
ATOM 1230 C CA . LEU A 1 149 ? 6.491 -3.643 -10.030 1.00 98.69 149 LEU A CA 1
ATOM 1231 C C . LEU A 1 149 ? 7.522 -4.035 -11.082 1.00 98.69 149 LEU A C 1
ATOM 1233 O O . LEU A 1 149 ? 8.353 -4.907 -10.836 1.00 98.69 149 LEU A O 1
ATOM 1237 N N . TYR A 1 150 ? 7.470 -3.358 -12.223 1.00 98.69 150 TYR A N 1
ATOM 1238 C CA . TYR A 1 150 ? 8.450 -3.516 -13.288 1.00 98.69 150 TYR A CA 1
ATOM 1239 C C . TYR A 1 150 ? 9.727 -2.778 -12.921 1.00 98.69 150 TYR A C 1
ATOM 1241 O O . TYR A 1 150 ? 9.714 -1.599 -12.562 1.00 98.69 150 TYR A O 1
ATOM 1249 N N . GLN A 1 151 ? 10.845 -3.476 -13.005 1.00 98.00 151 GLN A N 1
ATOM 1250 C CA . GLN A 1 151 ? 12.177 -2.998 -12.683 1.00 98.00 151 GLN A CA 1
ATOM 1251 C C . GLN A 1 151 ? 13.124 -3.304 -13.833 1.00 98.00 151 GLN A C 1
ATOM 1253 O O . GLN A 1 151 ? 12.855 -4.119 -14.708 1.00 98.00 151 GLN A O 1
ATOM 1258 N N . ARG A 1 152 ? 14.308 -2.692 -13.786 1.00 97.44 152 ARG A N 1
ATOM 1259 C CA . ARG A 1 152 ? 15.362 -2.952 -14.769 1.00 97.44 152 ARG A CA 1
ATOM 1260 C C . ARG A 1 152 ? 15.687 -4.443 -14.926 1.00 97.44 152 ARG A C 1
ATOM 1262 O O . ARG A 1 152 ? 15.942 -4.883 -16.037 1.00 97.44 152 ARG A O 1
ATOM 1269 N N . LYS A 1 153 ? 15.648 -5.210 -13.828 1.00 95.31 153 LYS A N 1
ATOM 1270 C CA . LYS A 1 153 ? 15.910 -6.661 -13.831 1.00 95.31 153 LYS A CA 1
ATOM 1271 C C . LYS A 1 153 ? 14.894 -7.478 -14.642 1.00 95.31 153 LYS A C 1
ATOM 1273 O O . LYS A 1 153 ? 15.201 -8.612 -14.983 1.00 95.31 153 LYS A O 1
ATOM 1278 N N . ASP A 1 154 ? 13.726 -6.909 -14.935 1.00 96.56 154 ASP A N 1
ATOM 1279 C CA . ASP A 1 154 ? 12.660 -7.570 -15.690 1.00 96.56 154 ASP A CA 1
ATOM 1280 C C . ASP A 1 154 ? 12.822 -7.357 -17.210 1.00 96.56 154 ASP A C 1
ATOM 1282 O O . ASP A 1 154 ? 12.076 -7.923 -18.001 1.00 96.56 154 ASP A O 1
ATOM 1286 N N . VAL A 1 155 ? 13.822 -6.572 -17.643 1.00 97.00 155 VAL A N 1
ATOM 1287 C CA . VAL A 1 155 ? 14.145 -6.351 -19.059 1.00 97.00 155 VAL A CA 1
ATOM 1288 C C . VAL A 1 155 ? 15.422 -7.095 -19.429 1.00 97.00 155 VAL A C 1
ATOM 1290 O O . VAL A 1 155 ? 16.525 -6.751 -19.001 1.00 97.00 155 VAL A O 1
ATOM 1293 N N . HIS A 1 156 ? 15.279 -8.121 -20.266 1.00 95.25 156 HIS A N 1
ATOM 1294 C CA . HIS A 1 156 ? 16.417 -8.857 -20.806 1.00 95.25 156 HIS A CA 1
ATOM 1295 C C . HIS A 1 156 ? 17.211 -7.992 -21.793 1.00 95.25 156 HIS A C 1
ATOM 1297 O O . HIS A 1 156 ? 16.636 -7.409 -22.706 1.00 95.25 156 HIS A O 1
ATOM 1303 N N . GLN A 1 157 ? 18.541 -7.964 -21.636 1.00 94.56 157 GLN A N 1
ATOM 1304 C CA . GLN A 1 157 ? 19.466 -7.231 -22.517 1.00 94.56 157 GLN A CA 1
ATOM 1305 C C . GLN A 1 157 ? 19.115 -5.739 -22.665 1.00 94.56 157 GLN A C 1
ATOM 1307 O O . GLN A 1 157 ? 19.017 -5.210 -23.771 1.00 94.56 157 GLN A O 1
ATOM 1312 N N . ASP A 1 158 ? 18.919 -5.054 -21.536 1.00 95.31 158 ASP A N 1
ATOM 1313 C CA . ASP A 1 158 ? 18.588 -3.632 -21.545 1.00 95.31 158 ASP A CA 1
ATOM 1314 C C . ASP A 1 158 ? 19.680 -2.753 -22.192 1.00 95.31 158 ASP A C 1
ATOM 1316 O O . ASP A 1 158 ? 20.876 -3.031 -22.098 1.00 95.31 158 ASP A O 1
ATOM 1320 N N . SER A 1 159 ? 19.268 -1.650 -22.825 1.00 95.75 159 SER A N 1
ATOM 1321 C CA . SER A 1 159 ? 20.159 -0.721 -23.534 1.00 95.75 159 SER A CA 1
ATOM 1322 C C . SER A 1 159 ? 20.465 0.560 -22.744 1.00 95.75 159 SER A C 1
ATOM 1324 O O . SER A 1 159 ? 20.821 1.585 -23.333 1.00 95.75 159 SER A O 1
ATOM 1326 N N . TRP A 1 160 ? 20.278 0.566 -21.420 1.00 96.25 160 TRP A N 1
ATOM 1327 C CA . TRP A 1 160 ? 20.355 1.786 -20.604 1.00 96.25 160 TRP A CA 1
ATOM 1328 C C . TRP A 1 160 ? 21.752 2.092 -20.050 1.00 96.25 160 TRP A C 1
ATOM 1330 O O . TRP A 1 160 ? 21.959 3.164 -19.469 1.00 96.25 160 TRP A O 1
ATOM 1340 N N . GLY A 1 161 ? 22.723 1.194 -20.245 1.00 94.94 161 GLY A N 1
ATOM 1341 C CA . GLY A 1 161 ? 24.102 1.371 -19.779 1.00 94.94 161 GLY A CA 1
ATOM 1342 C C . GLY A 1 161 ? 24.178 1.518 -18.255 1.00 94.94 161 GLY A C 1
ATOM 1343 O O . GLY A 1 161 ? 23.455 0.852 -17.522 1.00 94.94 161 GLY A O 1
ATOM 1344 N N . GLU A 1 162 ? 25.015 2.416 -17.743 1.00 95.25 162 GLU A N 1
ATOM 1345 C CA . GLU A 1 162 ? 25.209 2.594 -16.291 1.00 95.25 162 GLU A CA 1
ATOM 1346 C C . GLU A 1 162 ? 24.139 3.468 -15.609 1.00 95.25 162 GLU A C 1
ATOM 1348 O O . GLU A 1 162 ? 24.213 3.745 -14.411 1.00 95.25 162 GLU A O 1
ATOM 1353 N N . LYS A 1 163 ? 23.114 3.923 -16.344 1.00 95.69 163 LYS A N 1
ATOM 1354 C CA . LYS A 1 163 ? 22.078 4.795 -15.780 1.00 95.69 163 LYS A CA 1
ATOM 1355 C C . LYS A 1 163 ? 21.258 4.059 -14.724 1.00 95.69 163 LYS A C 1
ATOM 1357 O O . LYS A 1 163 ? 20.837 2.915 -14.907 1.00 95.69 163 LYS A O 1
ATOM 1362 N N . LYS A 1 164 ? 20.954 4.758 -13.630 1.00 95.12 164 LYS A N 1
ATOM 1363 C CA . LYS A 1 164 ? 19.989 4.265 -12.649 1.00 95.12 164 LYS A CA 1
ATOM 1364 C C . LYS A 1 164 ? 18.584 4.333 -13.244 1.00 95.12 164 LYS A C 1
ATOM 1366 O O . LYS A 1 164 ? 18.093 5.419 -13.538 1.00 95.12 164 LYS A O 1
ATOM 1371 N N . ILE A 1 165 ? 17.951 3.173 -13.379 1.00 97.38 165 ILE A N 1
ATOM 1372 C CA . ILE A 1 165 ? 16.574 3.031 -13.854 1.00 97.38 165 ILE A CA 1
ATOM 1373 C C . ILE A 1 165 ? 15.714 2.639 -12.660 1.00 97.38 165 ILE A C 1
ATOM 1375 O O . ILE A 1 165 ? 15.928 1.593 -12.047 1.00 97.38 165 ILE A O 1
ATOM 1379 N N . TYR A 1 166 ? 14.793 3.523 -12.289 1.00 96.56 166 TYR A N 1
ATOM 1380 C CA . TYR A 1 166 ? 13.844 3.265 -11.214 1.00 96.56 166 TYR A CA 1
ATOM 1381 C C . TYR A 1 166 ? 12.701 2.395 -11.725 1.00 96.56 166 TYR A C 1
ATOM 1383 O O . TYR A 1 166 ? 12.307 2.502 -12.885 1.00 96.56 166 TYR A O 1
ATOM 1391 N N . GLY A 1 167 ? 12.189 1.533 -10.849 1.00 97.81 167 GLY A N 1
ATOM 1392 C CA . GLY A 1 167 ? 11.021 0.726 -11.160 1.00 97.81 167 GLY A CA 1
ATOM 1393 C C . GLY A 1 167 ? 9.731 1.541 -11.161 1.00 97.81 167 GLY A C 1
ATOM 1394 O O . GLY A 1 167 ? 9.662 2.647 -10.613 1.00 97.81 167 GLY A O 1
ATOM 1395 N N . VAL A 1 168 ? 8.693 0.968 -11.755 1.00 98.56 168 VAL A N 1
ATOM 1396 C CA . VAL A 1 168 ? 7.349 1.539 -11.801 1.00 98.56 168 VAL A CA 1
ATOM 1397 C C . VAL A 1 168 ? 6.317 0.458 -11.513 1.00 98.56 168 VAL A C 1
ATOM 1399 O O . VAL A 1 168 ? 6.411 -0.662 -12.012 1.00 98.56 168 VAL A O 1
ATOM 1402 N N . CYS A 1 169 ? 5.335 0.799 -10.683 1.00 98.75 169 CYS A N 1
ATOM 1403 C CA . CYS A 1 169 ? 4.182 -0.056 -10.456 1.00 98.75 169 CYS A CA 1
ATOM 1404 C C . CYS A 1 169 ? 3.105 0.239 -11.500 1.00 98.75 169 CYS A C 1
ATOM 1406 O O . CYS A 1 169 ? 2.802 1.408 -11.742 1.00 98.75 169 CYS A O 1
ATOM 1408 N N . ILE A 1 170 ? 2.497 -0.805 -12.058 1.00 98.75 170 ILE A N 1
ATOM 1409 C CA . ILE A 1 170 ? 1.352 -0.699 -12.965 1.00 98.75 170 ILE A CA 1
ATOM 1410 C C . ILE A 1 170 ? 0.169 -1.424 -12.330 1.00 98.75 170 ILE A C 1
ATOM 1412 O O . ILE A 1 170 ? 0.263 -2.588 -11.933 1.00 98.75 170 ILE A O 1
ATOM 1416 N N . HIS A 1 171 ? -0.934 -0.697 -12.181 1.00 98.69 171 HIS A N 1
ATOM 1417 C CA . HIS A 1 171 ? -2.187 -1.225 -11.670 1.00 98.69 171 HIS A CA 1
ATOM 1418 C C . HIS A 1 171 ? -2.983 -1.882 -12.806 1.00 98.69 171 HIS A C 1
ATOM 1420 O O . HIS A 1 171 ? -3.175 -1.236 -13.840 1.00 98.69 171 HIS A O 1
ATOM 1426 N N . PRO A 1 172 ? -3.533 -3.096 -12.627 1.00 98.31 172 PRO A N 1
ATOM 1427 C CA . PRO A 1 172 ? -4.216 -3.823 -13.703 1.00 98.31 172 PRO A CA 1
ATOM 1428 C C . PRO A 1 172 ? -5.417 -3.065 -14.293 1.00 98.31 172 PRO A C 1
ATOM 1430 O O . PRO A 1 172 ? -5.673 -3.146 -15.489 1.00 98.31 172 PRO A O 1
ATOM 1433 N N . SER A 1 173 ? -6.130 -2.287 -13.473 1.00 98.31 173 SER A N 1
ATOM 1434 C CA . SER A 1 173 ? -7.306 -1.513 -13.912 1.00 98.31 173 SER A CA 1
ATOM 1435 C C . SER A 1 173 ? -7.011 -0.063 -14.308 1.00 98.31 173 SER A C 1
ATOM 1437 O O . SER A 1 173 ? -7.807 0.545 -15.018 1.00 98.31 173 SER A O 1
ATOM 1439 N N . TYR A 1 174 ? -5.911 0.523 -13.821 1.00 98.31 174 TYR A N 1
ATOM 1440 C CA . TYR A 1 174 ? -5.664 1.971 -13.933 1.00 98.31 174 TYR A CA 1
ATOM 1441 C C . TYR A 1 174 ? -4.311 2.301 -14.565 1.00 98.31 174 TYR A C 1
ATOM 1443 O O . TYR A 1 174 ? -3.967 3.471 -14.686 1.00 98.31 174 TYR A O 1
ATOM 1451 N N . GLY A 1 175 ? -3.508 1.315 -14.964 1.00 98.50 175 GLY A N 1
ATOM 1452 C CA . GLY A 1 175 ? -2.152 1.556 -15.441 1.00 98.50 175 GLY A CA 1
ATOM 1453 C C . GLY A 1 175 ? -1.319 2.313 -14.398 1.00 98.50 175 GLY A C 1
ATOM 1454 O O . GLY A 1 175 ? -1.285 1.942 -13.228 1.00 98.50 175 GLY A O 1
ATOM 1455 N N . GLY A 1 176 ? -0.687 3.414 -14.809 1.00 98.25 176 GLY A N 1
ATOM 1456 C CA . GLY A 1 176 ? 0.010 4.341 -13.905 1.00 98.25 176 GLY A CA 1
ATOM 1457 C C . GLY A 1 176 ? -0.884 5.393 -13.229 1.00 98.25 176 GLY A C 1
ATOM 1458 O O . GLY A 1 176 ? -0.370 6.261 -12.530 1.00 98.25 176 GLY A O 1
ATOM 1459 N N . TRP A 1 177 ? -2.206 5.365 -13.432 1.00 98.56 177 TRP A N 1
ATOM 1460 C CA . TRP A 1 177 ? -3.149 6.372 -12.926 1.00 98.56 177 TRP A CA 1
ATOM 1461 C C . TRP A 1 177 ? -3.609 6.078 -11.495 1.00 98.56 177 TRP A C 1
ATOM 1463 O O . TRP A 1 177 ? -4.797 5.979 -11.207 1.00 98.56 177 TRP A O 1
ATOM 1473 N N . PHE A 1 178 ? -2.662 5.924 -10.580 1.00 98.69 178 PHE A N 1
ATOM 1474 C CA . PHE A 1 178 ? -2.913 5.732 -9.155 1.00 98.69 178 PHE A CA 1
ATOM 1475 C C . PHE A 1 178 ? -1.690 6.213 -8.364 1.00 98.69 178 PHE A C 1
ATOM 1477 O O . PHE A 1 178 ? -0.667 6.590 -8.935 1.00 98.69 178 PHE A O 1
ATOM 1484 N N . ALA A 1 179 ? -1.778 6.193 -7.039 1.00 98.69 179 ALA A N 1
ATOM 1485 C CA . ALA A 1 179 ? -0.618 6.399 -6.181 1.00 98.69 179 ALA A CA 1
ATOM 1486 C C . ALA A 1 179 ? -0.717 5.542 -4.921 1.00 98.69 179 ALA A C 1
ATOM 1488 O O . ALA A 1 179 ? -1.809 5.306 -4.407 1.00 98.69 179 ALA A O 1
ATOM 1489 N N . ILE A 1 180 ? 0.430 5.103 -4.415 1.00 98.81 180 ILE A N 1
ATOM 1490 C CA . ILE A 1 180 ? 0.552 4.381 -3.145 1.00 98.81 180 ILE A CA 1
ATOM 1491 C C . ILE A 1 180 ? 0.684 5.432 -2.045 1.00 98.81 180 ILE A C 1
ATOM 1493 O O . ILE A 1 180 ? 1.461 6.364 -2.207 1.00 98.81 180 ILE A O 1
ATOM 1497 N N . ARG A 1 181 ? -0.091 5.318 -0.965 1.00 98.56 181 ARG A N 1
ATOM 1498 C CA . ARG A 1 181 ? -0.268 6.394 0.026 1.00 98.56 181 ARG A CA 1
ATOM 1499 C C . ARG A 1 181 ? 0.239 6.056 1.415 1.00 98.56 181 ARG A C 1
ATOM 1501 O O . ARG A 1 181 ? 0.781 6.917 2.097 1.00 98.56 181 ARG A O 1
ATOM 1508 N N . ALA A 1 182 ? 0.038 4.824 1.867 1.00 98.69 182 ALA A N 1
ATOM 1509 C CA . ALA A 1 182 ? 0.444 4.451 3.214 1.00 98.69 182 ALA A CA 1
ATOM 1510 C C . ALA A 1 182 ? 0.525 2.941 3.426 1.00 98.69 182 ALA A C 1
ATOM 1512 O O . ALA A 1 182 ? -0.022 2.157 2.648 1.00 98.69 182 ALA A O 1
ATOM 1513 N N . LEU A 1 183 ? 1.150 2.566 4.541 1.00 98.56 183 LEU A N 1
ATOM 1514 C CA . LEU A 1 183 ? 0.931 1.297 5.225 1.00 98.56 183 LEU A CA 1
ATOM 1515 C C . LEU A 1 183 ? 0.114 1.514 6.496 1.00 98.56 183 LEU A C 1
ATOM 1517 O O . LEU A 1 183 ? 0.407 2.425 7.273 1.00 98.56 183 LEU A O 1
ATOM 1521 N N . LEU A 1 184 ? -0.845 0.622 6.730 1.00 98.62 184 LEU A N 1
ATOM 1522 C CA . LEU A 1 184 ? -1.505 0.420 8.018 1.00 98.62 184 LEU A CA 1
ATOM 1523 C C . LEU A 1 184 ? -0.960 -0.879 8.611 1.00 98.62 184 LEU A C 1
ATOM 1525 O O . LEU A 1 184 ? -1.225 -1.948 8.066 1.00 98.62 184 LEU A O 1
ATOM 1529 N N . LEU A 1 185 ? -0.180 -0.807 9.687 1.00 98.44 185 LEU A N 1
ATOM 1530 C CA . LEU A 1 185 ? 0.377 -1.986 10.353 1.00 98.44 185 LEU A CA 1
ATOM 1531 C C . LEU A 1 185 ? -0.386 -2.279 11.639 1.00 98.44 185 LEU A C 1
ATOM 1533 O O . LEU A 1 185 ? -0.656 -1.363 12.414 1.00 98.44 185 LEU A O 1
ATOM 1537 N N . PHE A 1 186 ? -0.658 -3.559 11.888 1.00 98.12 186 PHE A N 1
ATOM 1538 C CA . PHE A 1 186 ? -1.371 -4.047 13.068 1.00 98.12 186 PHE A CA 1
ATOM 1539 C C . PHE A 1 186 ? -0.454 -4.981 13.872 1.00 98.12 186 PHE A C 1
ATOM 1541 O O . PHE A 1 186 ? -0.521 -6.200 13.699 1.00 98.12 186 PHE A O 1
ATOM 1548 N N . PRO A 1 187 ? 0.433 -4.451 14.743 1.00 97.50 187 PRO A N 1
ATOM 1549 C CA . PRO A 1 187 ? 1.508 -5.227 15.373 1.00 97.50 187 PRO A CA 1
ATOM 1550 C C . PRO A 1 187 ? 1.023 -6.443 16.169 1.00 97.50 187 PRO A C 1
ATOM 1552 O O . PRO A 1 187 ? 1.721 -7.462 16.227 1.00 97.50 187 PRO A O 1
ATOM 1555 N N . ASP A 1 188 ? -0.18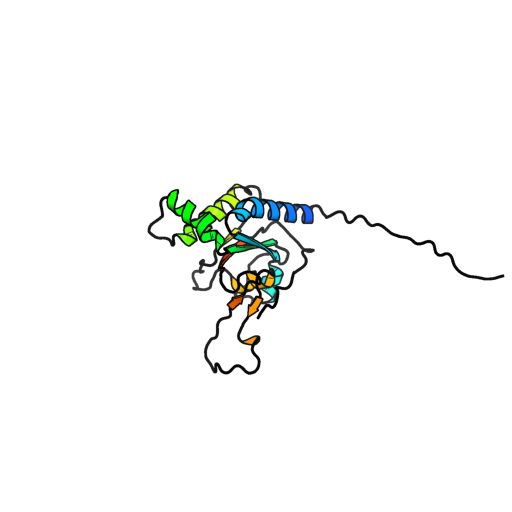1 -6.342 16.731 1.00 96.25 188 ASP A N 1
ATOM 1556 C CA . ASP A 1 188 ? -0.783 -7.355 17.599 1.00 96.25 188 ASP A CA 1
ATOM 1557 C C . ASP A 1 188 ? -1.647 -8.365 16.817 1.00 96.25 188 ASP A C 1
ATOM 1559 O O . ASP A 1 188 ? -2.113 -9.353 17.380 1.00 96.25 188 ASP A O 1
ATOM 1563 N N . VAL A 1 189 ? -1.826 -8.165 15.505 1.00 96.25 189 VAL A N 1
ATOM 1564 C CA . VAL A 1 189 ? -2.580 -9.069 14.629 1.00 96.25 189 VAL A CA 1
ATOM 1565 C C . VAL A 1 189 ? -1.605 -9.929 13.832 1.00 96.25 189 VAL A C 1
ATOM 1567 O O . VAL A 1 189 ? -0.857 -9.434 12.985 1.00 96.25 189 VAL A O 1
ATOM 1570 N N . LYS A 1 190 ? -1.612 -11.236 14.114 1.00 95.88 190 LYS A N 1
ATOM 1571 C CA . LYS A 1 190 ? -0.814 -12.230 13.389 1.00 95.88 190 LYS A CA 1
ATOM 1572 C C . LYS A 1 190 ? -1.660 -12.959 12.364 1.00 95.88 190 LYS A C 1
ATOM 1574 O O . LYS A 1 190 ? -2.815 -13.271 12.626 1.00 95.88 190 LYS A O 1
ATOM 1579 N N . VAL A 1 191 ? -1.079 -13.235 11.203 1.00 95.75 191 VAL A N 1
ATOM 1580 C CA . VAL A 1 191 ? -1.777 -13.858 10.076 1.00 95.75 191 VAL A CA 1
ATOM 1581 C C . VAL A 1 191 ? -0.956 -14.975 9.419 1.00 95.75 191 VAL A C 1
ATOM 1583 O O . VAL A 1 191 ? -0.763 -14.954 8.207 1.00 95.75 191 VAL A O 1
ATOM 1586 N N . PRO A 1 192 ? -0.491 -16.000 10.164 1.00 94.88 192 PRO A N 1
ATOM 1587 C CA . PRO A 1 192 ? 0.368 -17.068 9.635 1.00 94.88 192 PRO A CA 1
ATOM 1588 C C . PRO A 1 192 ? -0.213 -17.820 8.432 1.00 94.88 192 PRO A C 1
ATOM 1590 O O . PRO A 1 192 ? 0.546 -18.322 7.606 1.00 94.88 192 PRO A O 1
ATOM 1593 N N . PHE A 1 193 ? -1.536 -17.829 8.273 1.00 93.56 193 PHE A N 1
ATOM 1594 C CA . PHE A 1 193 ? -2.224 -18.527 7.185 1.00 93.56 193 PHE A CA 1
ATOM 1595 C C . PHE A 1 193 ? -2.726 -17.605 6.064 1.00 93.56 193 PHE A C 1
ATOM 1597 O O . PHE A 1 193 ? -3.374 -18.089 5.139 1.00 93.56 193 PHE A O 1
ATOM 1604 N N . LEU A 1 194 ? -2.433 -16.295 6.109 1.00 94.12 194 LEU A N 1
ATOM 1605 C CA . LEU A 1 194 ? -2.754 -15.403 4.992 1.00 94.12 194 LEU A CA 1
ATOM 1606 C C . LEU A 1 194 ? -2.022 -15.890 3.739 1.00 94.12 194 LEU A C 1
ATOM 1608 O O . LEU A 1 194 ? -0.805 -16.079 3.765 1.00 94.12 194 LEU A O 1
ATOM 1612 N N . LEU A 1 195 ? -2.773 -16.091 2.659 1.00 94.19 195 LEU A N 1
ATOM 1613 C CA . LEU A 1 195 ? -2.242 -16.535 1.376 1.00 94.19 195 LEU A CA 1
ATOM 1614 C C . LEU A 1 195 ? -1.823 -15.328 0.542 1.00 94.19 195 LEU A C 1
ATOM 1616 O O . LEU A 1 195 ? -2.603 -14.391 0.363 1.00 94.19 195 LEU A O 1
ATOM 1620 N N . GLN A 1 196 ? -0.598 -15.363 0.022 1.00 96.00 196 GLN A N 1
ATOM 1621 C CA . GLN A 1 196 ? -0.106 -14.314 -0.860 1.00 96.00 196 GLN A CA 1
ATOM 1622 C C . GLN A 1 196 ? -0.7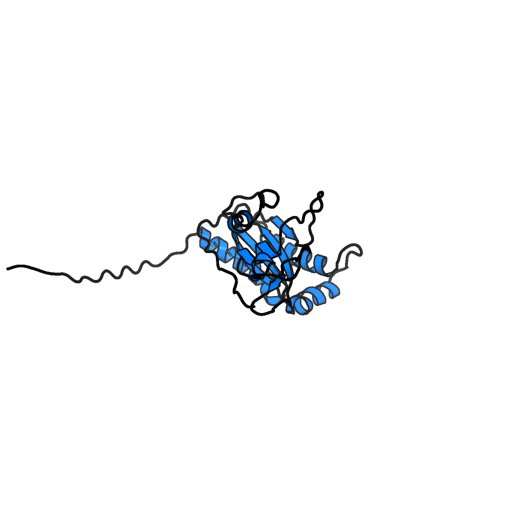72 -14.434 -2.228 1.00 96.00 196 GLN A C 1
ATOM 1624 O O . GLN A 1 196 ? -0.762 -15.501 -2.841 1.00 96.00 196 GLN A O 1
ATOM 1629 N N . LYS A 1 197 ? -1.331 -13.327 -2.716 1.00 95.62 197 LYS A N 1
ATOM 1630 C CA . LYS A 1 197 ? -1.794 -13.207 -4.098 1.00 95.62 197 LYS A CA 1
ATOM 1631 C C . LYS A 1 197 ? -0.697 -12.536 -4.910 1.00 95.62 197 LYS A C 1
ATOM 1633 O O . LYS A 1 197 ? -0.259 -11.444 -4.557 1.00 95.62 197 LYS A O 1
ATOM 1638 N N . SER A 1 198 ? -0.251 -13.183 -5.981 1.00 96.62 198 SER A N 1
ATOM 1639 C CA . SER A 1 198 ? 0.688 -12.562 -6.914 1.00 96.62 198 SER A CA 1
ATOM 1640 C C . SER A 1 198 ? 0.020 -11.379 -7.626 1.00 96.62 198 SER A C 1
ATOM 1642 O O . SER A 1 198 ? -1.157 -11.483 -7.984 1.00 96.62 198 SER A O 1
ATOM 1644 N N . PRO A 1 199 ? 0.741 -10.267 -7.848 1.00 98.19 199 PRO A N 1
ATOM 1645 C CA . PRO A 1 199 ? 0.225 -9.173 -8.658 1.00 98.19 199 PRO A CA 1
ATOM 1646 C C . PRO A 1 199 ? 0.056 -9.621 -10.113 1.00 98.19 199 PRO A C 1
ATOM 1648 O O . PRO A 1 199 ? 0.798 -10.474 -10.601 1.00 98.19 199 PRO A O 1
ATOM 1651 N N . ILE A 1 200 ? -0.910 -9.025 -10.811 1.00 98.44 200 ILE A N 1
ATOM 1652 C CA . ILE A 1 200 ? -1.164 -9.310 -12.227 1.00 98.44 200 ILE A CA 1
ATOM 1653 C C . ILE A 1 200 ? -0.072 -8.655 -13.075 1.00 98.44 200 ILE A C 1
ATOM 1655 O O . ILE A 1 200 ? 0.032 -7.429 -13.100 1.00 98.44 200 ILE A O 1
ATOM 1659 N N . ASP A 1 201 ? 0.698 -9.473 -13.789 1.00 98.25 201 ASP A N 1
ATOM 1660 C CA . ASP A 1 201 ? 1.598 -9.018 -14.849 1.00 98.25 201 ASP A CA 1
ATOM 1661 C C . ASP A 1 201 ? 0.758 -8.541 -16.048 1.00 98.25 201 ASP A C 1
ATOM 1663 O O . ASP A 1 201 ? 0.039 -9.327 -16.666 1.00 98.25 201 ASP A O 1
ATOM 1667 N N . CYS A 1 202 ? 0.747 -7.232 -16.294 1.00 97.31 202 CYS A N 1
ATOM 1668 C CA . CYS A 1 202 ? -0.177 -6.558 -17.209 1.00 97.31 202 CYS A CA 1
ATOM 1669 C C . CYS A 1 202 ? 0.507 -5.702 -18.292 1.00 97.31 202 CYS A C 1
ATOM 1671 O O . CYS A 1 202 ? -0.186 -4.932 -18.963 1.00 97.31 202 CYS A O 1
ATOM 1673 N N . VAL A 1 203 ? 1.828 -5.829 -18.471 1.00 95.69 203 VAL A N 1
ATOM 1674 C CA . VAL A 1 203 ? 2.638 -5.117 -19.479 1.00 95.69 203 VAL A CA 1
ATOM 1675 C C . VAL A 1 203 ? 3.528 -6.087 -20.236 1.00 95.69 203 VAL A C 1
ATOM 1677 O O . VAL A 1 203 ? 4.297 -6.807 -19.571 1.00 95.69 203 VAL A O 1
#

pLDDT: mean 90.08, std 17.2, range [29.92, 98.81]

Secondary structure (DSSP, 8-state):
----------------PPPHHHHHHHHHHHHHHHHHGGGTEEEEEEEHHHHHHTS-GGG--SS-TTEEEEEEEE-THHIIIIIHHHHHHS---TTS-HHHHHHHHHHHHHHHHTTTS--EEEETT-B-TTS-BSS-HHHHHHHTTSSEEE-GGGSTT-S-TT-----EEEBTTTBT--EEEEEEEEEEEE-TTPPPPPPP---

InterPro domains:
  IPR032037 Methylmalonic aciduria and homocystinuria type C family [PF16690] (40-203)
  IPR032037 Methylmalonic aciduria and homocystinuria type C family [PTHR31457] (21-203)
  IPR032037 Methylmalonic aciduria and homocystinuria type C family [cd12959] (33-203)